Protein AF-L2GR68-F1 (afdb_monomer)

Sequence (209 aa):
NIMVNLILKAVLSEKVMNTVSKLEFTSVAIDADNCKSLGKLSNLKILRICPKTITNEFLHNLPMNLKLLNITDLNIMNRNLMIKHEINPSTLARSNISLKVLVIDAQFLYDFNSILLSIPSPEVLKIRYSQPININLQAQRDKIRLQELFIECSDDQINEYKARSHAFDLVDFIQDLAVYIDFTSLERLALVSISQSVIIDAATLTVIK

Radius of gyration: 17.79 Å; Cα contacts (8 Å, |Δi|>4): 368; chains: 1; bounding box: 44×33×48 Å

pLDDT: mean 77.99, std 14.07, range [40.5, 97.06]

Structure (mmCIF, N/CA/C/O backbone):
data_AF-L2GR68-F1
#
_entry.id   AF-L2GR68-F1
#
loop_
_atom_site.group_PDB
_atom_site.id
_atom_site.type_symbol
_atom_site.label_atom_id
_atom_site.label_alt_id
_atom_site.label_comp_id
_atom_site.label_asym_id
_atom_site.label_entity_id
_atom_site.label_seq_id
_atom_site.pdbx_PDB_ins_code
_atom_site.Cartn_x
_atom_site.Cartn_y
_atom_site.Cartn_z
_atom_site.occupancy
_atom_site.B_iso_or_equiv
_atom_site.auth_seq_id
_atom_site.auth_comp_id
_atom_site.auth_asym_id
_atom_site.auth_atom_id
_atom_site.pdbx_PDB_model_num
ATOM 1 N N . ASN A 1 1 ? -20.461 15.417 7.332 1.00 58.94 1 ASN A N 1
ATOM 2 C CA . ASN A 1 1 ? -19.603 14.932 8.439 1.00 58.94 1 ASN A CA 1
ATOM 3 C C . ASN A 1 1 ? -20.352 14.703 9.740 1.00 58.94 1 ASN A C 1
ATOM 5 O O . ASN A 1 1 ? -20.368 13.558 10.150 1.00 58.94 1 ASN A O 1
ATOM 9 N N . ILE A 1 2 ? -21.031 15.691 10.347 1.00 64.50 2 ILE A N 1
ATOM 10 C CA . ILE A 1 2 ? -21.708 15.509 11.657 1.00 64.50 2 ILE A CA 1
ATOM 11 C C . ILE A 1 2 ? -22.659 14.296 11.671 1.00 64.50 2 ILE A C 1
ATOM 13 O O . ILE A 1 2 ? -22.536 13.428 12.526 1.00 64.50 2 ILE A O 1
ATOM 17 N N . MET A 1 3 ? -23.543 14.183 10.674 1.00 63.47 3 MET A N 1
ATOM 18 C CA . MET A 1 3 ? -24.478 13.053 10.564 1.00 63.47 3 MET A CA 1
ATOM 19 C C . MET A 1 3 ? -23.769 11.700 10.406 1.00 63.47 3 MET A C 1
ATOM 21 O O . MET A 1 3 ? -24.190 10.703 10.978 1.00 63.47 3 MET A O 1
ATOM 25 N N . VAL A 1 4 ? -22.655 11.669 9.670 1.00 64.06 4 VAL A N 1
ATOM 26 C CA . VAL A 1 4 ? -21.878 10.441 9.462 1.00 64.06 4 VAL A C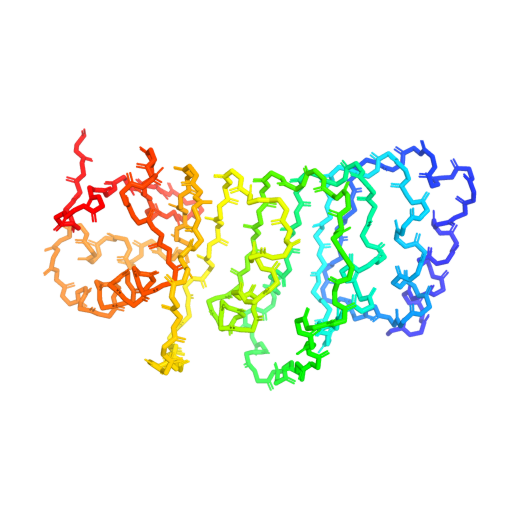A 1
ATOM 27 C C . VAL A 1 4 ? -21.171 10.021 10.746 1.00 64.06 4 VAL A C 1
ATOM 29 O O . VAL A 1 4 ? -21.183 8.844 11.075 1.00 64.06 4 VAL A O 1
ATOM 32 N N . ASN A 1 5 ? -20.638 10.976 11.507 1.00 65.75 5 ASN A N 1
ATOM 33 C CA . ASN A 1 5 ? -20.015 10.735 12.807 1.00 65.75 5 ASN A CA 1
ATOM 34 C C . ASN A 1 5 ? -21.033 10.255 13.858 1.00 65.75 5 ASN A C 1
ATOM 36 O O . ASN A 1 5 ? -20.709 9.410 14.687 1.00 65.75 5 ASN A O 1
ATOM 40 N N . LEU A 1 6 ? -22.290 10.711 13.790 1.00 67.56 6 LEU A N 1
ATOM 41 C CA . LEU A 1 6 ? -23.377 10.187 14.628 1.00 67.56 6 LEU A CA 1
ATOM 42 C C . LEU A 1 6 ? -23.762 8.748 14.256 1.00 67.56 6 LEU A C 1
ATOM 44 O O . LEU A 1 6 ? -23.927 7.913 15.145 1.00 67.56 6 LEU A O 1
ATOM 48 N N . ILE A 1 7 ? -23.853 8.440 12.957 1.00 68.19 7 ILE A N 1
ATOM 49 C CA . ILE A 1 7 ? -24.093 7.072 12.468 1.00 68.19 7 ILE A CA 1
ATOM 50 C C . ILE A 1 7 ? -22.936 6.161 12.882 1.00 68.19 7 ILE A C 1
ATOM 52 O O . ILE A 1 7 ? -23.169 5.083 13.416 1.00 68.19 7 ILE A O 1
ATOM 56 N N . LEU A 1 8 ? -21.697 6.620 12.715 1.00 69.31 8 LEU A N 1
ATOM 57 C CA . LEU A 1 8 ? -20.490 5.952 13.193 1.00 69.31 8 LEU A CA 1
ATOM 5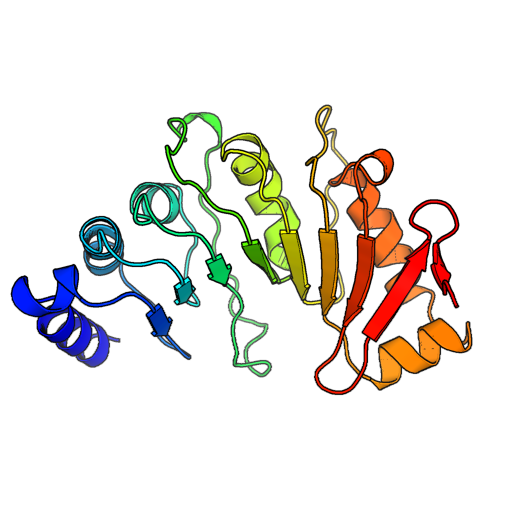8 C C . LEU A 1 8 ? -20.574 5.646 14.681 1.00 69.31 8 LEU A C 1
ATOM 60 O O . LEU A 1 8 ? -20.389 4.504 15.068 1.00 69.31 8 LEU A O 1
ATOM 64 N N . LYS A 1 9 ? -20.932 6.624 15.511 1.00 69.81 9 LYS A N 1
ATOM 65 C CA . LYS A 1 9 ? -21.067 6.430 16.957 1.00 69.81 9 LYS A CA 1
ATOM 66 C C . LYS A 1 9 ? -22.129 5.384 17.320 1.00 69.81 9 LYS A C 1
ATOM 68 O O . LYS A 1 9 ? -21.936 4.631 18.269 1.00 69.81 9 LYS A O 1
ATOM 73 N N . ALA A 1 10 ? -23.225 5.312 16.563 1.00 69.06 10 ALA A N 1
ATOM 74 C CA . ALA A 1 10 ? -24.272 4.306 16.756 1.00 69.06 10 ALA A CA 1
ATOM 75 C C . ALA A 1 10 ? -23.846 2.902 16.276 1.00 69.06 10 ALA A C 1
ATOM 77 O O . ALA A 1 10 ? -24.103 1.903 16.953 1.00 69.06 10 ALA A O 1
ATOM 78 N N . VAL A 1 11 ? -23.163 2.824 15.130 1.00 64.88 11 VAL A N 1
ATOM 79 C CA . VAL A 1 11 ? -22.622 1.578 14.559 1.00 64.88 11 VAL A CA 1
ATOM 80 C C . VAL A 1 11 ? -21.459 1.051 15.398 1.00 64.88 11 VAL A C 1
ATOM 82 O O . VAL A 1 11 ? -21.331 -0.150 15.575 1.00 64.88 11 VAL A O 1
ATOM 85 N N . LEU A 1 12 ? -20.656 1.929 15.993 1.00 67.00 12 LEU A N 1
ATOM 86 C CA . LEU A 1 12 ? -19.595 1.606 16.945 1.00 67.00 12 LEU A CA 1
ATOM 87 C C . LEU A 1 12 ? -20.143 1.440 18.375 1.00 67.00 12 LEU A C 1
ATOM 89 O O . LEU A 1 12 ? -19.452 1.742 19.342 1.00 67.00 12 LEU A O 1
ATOM 93 N N . SER A 1 13 ? -21.382 0.970 18.542 1.00 69.94 13 SER A N 1
ATOM 94 C CA . SER A 1 13 ? -21.887 0.547 19.853 1.00 69.94 13 SER A CA 1
ATOM 95 C C . SER A 1 13 ? -21.226 -0.765 20.296 1.00 69.94 13 SER A C 1
ATOM 97 O O . SER A 1 13 ? -20.785 -1.573 19.478 1.00 69.94 13 SER A O 1
ATOM 99 N N . GLU A 1 14 ? -21.151 -0.992 21.609 1.00 66.06 14 GLU A N 1
ATOM 100 C CA . GLU A 1 14 ? -20.354 -2.063 22.237 1.00 66.06 14 GLU A CA 1
ATOM 101 C C . GLU A 1 14 ? -20.628 -3.465 21.665 1.00 66.06 14 GLU A C 1
ATOM 103 O O . GLU A 1 14 ? -19.710 -4.258 21.459 1.00 66.06 14 GLU A O 1
ATOM 108 N N . LYS A 1 15 ? -21.887 -3.745 21.312 1.00 68.50 15 LYS A N 1
ATOM 109 C CA . LYS A 1 15 ? -22.305 -5.037 20.755 1.00 68.50 15 LYS A CA 1
ATOM 110 C C . LYS A 1 15 ? -21.793 -5.267 19.328 1.00 68.50 15 LYS A C 1
ATOM 112 O O . LYS A 1 15 ? -21.471 -6.395 18.968 1.00 68.50 15 LYS A O 1
ATOM 117 N N . VAL A 1 16 ? -21.710 -4.209 18.523 1.00 69.00 16 VAL A N 1
ATOM 118 C CA . VAL A 1 16 ? -21.257 -4.274 17.126 1.00 69.00 16 VAL A CA 1
ATOM 119 C C . VAL A 1 16 ? -19.729 -4.228 17.053 1.00 69.00 16 VAL A C 1
ATOM 121 O O . VAL A 1 16 ? -19.143 -4.965 16.257 1.00 69.00 16 VAL A O 1
ATOM 124 N N . MET A 1 17 ? -19.069 -3.470 17.939 1.00 71.25 17 MET A N 1
ATOM 125 C CA . MET A 1 17 ? -17.604 -3.320 17.970 1.00 71.25 17 MET A CA 1
ATOM 126 C C . MET A 1 17 ? -16.846 -4.653 18.052 1.00 71.25 17 MET A C 1
ATOM 128 O O . MET A 1 17 ? -15.799 -4.808 17.427 1.00 71.25 17 MET A O 1
ATOM 132 N N . ASN A 1 18 ? -17.412 -5.643 18.747 1.00 74.44 18 ASN A N 1
ATOM 133 C CA . ASN A 1 18 ? -16.814 -6.970 18.892 1.00 74.44 18 ASN A CA 1
ATOM 134 C C . ASN A 1 18 ? -17.071 -7.908 17.700 1.00 74.44 18 ASN A C 1
ATOM 136 O O . ASN A 1 18 ? -16.610 -9.042 17.715 1.00 74.44 18 ASN A O 1
ATOM 140 N N . THR A 1 19 ? -17.801 -7.490 16.666 1.00 80.88 19 THR A N 1
ATOM 141 C CA . THR A 1 19 ? -18.136 -8.353 15.511 1.00 80.88 19 THR A CA 1
ATOM 142 C C . THR A 1 19 ? -17.593 -7.828 14.187 1.00 80.88 19 THR A C 1
ATOM 144 O O . THR A 1 19 ? -17.377 -8.602 13.253 1.00 80.88 19 THR A O 1
ATOM 147 N N . VAL A 1 20 ? -17.330 -6.523 14.099 1.00 84.56 20 VAL A N 1
ATOM 148 C CA . VAL A 1 20 ? -16.861 -5.885 12.869 1.00 84.56 20 VAL A CA 1
ATOM 149 C C . VAL A 1 20 ? -15.422 -6.304 12.577 1.00 84.56 20 VAL A C 1
ATOM 151 O O . VAL A 1 20 ? -14.494 -5.957 13.301 1.00 84.56 20 VAL A O 1
ATOM 154 N N . SER A 1 21 ? -15.238 -7.033 11.475 1.00 89.12 21 SER A N 1
ATOM 155 C CA . SER A 1 21 ? -13.921 -7.453 10.977 1.00 89.12 21 SER A CA 1
ATOM 156 C C . SER A 1 21 ? -13.416 -6.619 9.800 1.00 89.12 21 SER A C 1
ATOM 158 O O . SER A 1 21 ? -12.212 -6.598 9.524 1.00 89.12 21 SER A O 1
ATOM 160 N N . LYS A 1 22 ? -14.320 -5.897 9.132 1.00 89.81 22 LYS A N 1
ATOM 161 C CA . LYS A 1 22 ? -14.042 -5.050 7.975 1.00 89.81 22 LYS A CA 1
ATOM 162 C C . LYS A 1 22 ? -14.843 -3.757 8.067 1.00 89.81 22 LYS A C 1
ATOM 164 O O . LYS A 1 22 ? -16.051 -3.802 8.290 1.00 89.81 22 LYS A O 1
ATOM 169 N N . LEU A 1 23 ? -14.173 -2.631 7.852 1.00 88.12 23 LEU A N 1
ATOM 170 C CA . LEU A 1 23 ? -14.778 -1.307 7.876 1.00 88.12 23 LEU A CA 1
ATOM 171 C C . LEU A 1 23 ? -14.229 -0.473 6.721 1.00 88.12 23 LEU A C 1
ATOM 173 O O . LEU A 1 23 ? -13.014 -0.364 6.551 1.00 88.12 23 LEU A O 1
ATOM 177 N N . GLU A 1 24 ? -15.125 0.097 5.920 1.00 85.06 24 GLU A N 1
ATOM 178 C CA . GLU A 1 24 ? -14.760 0.945 4.789 1.00 85.06 24 GLU A CA 1
ATOM 179 C C . GLU A 1 24 ? -15.514 2.272 4.845 1.00 85.06 24 GLU A C 1
ATOM 181 O O . GLU A 1 24 ? -16.744 2.307 4.866 1.00 85.06 24 GLU A O 1
ATOM 186 N N . PHE A 1 25 ? -14.763 3.367 4.830 1.00 78.75 25 PHE A N 1
ATOM 187 C CA . PHE A 1 25 ? -15.278 4.723 4.747 1.00 78.75 25 PHE A CA 1
ATOM 188 C C . PHE A 1 25 ? -14.953 5.302 3.381 1.00 78.75 25 PHE A C 1
ATOM 190 O O . PHE A 1 25 ? -13.789 5.510 3.044 1.00 78.75 25 PHE A O 1
ATOM 197 N N . THR A 1 26 ? -15.995 5.595 2.609 1.00 69.31 26 THR A N 1
ATOM 198 C CA . THR A 1 26 ? -15.862 6.230 1.296 1.00 69.31 26 THR A CA 1
ATOM 199 C C . THR A 1 26 ? -16.308 7.679 1.399 1.00 69.31 26 THR A C 1
ATOM 201 O O . THR A 1 26 ? -17.449 7.939 1.767 1.00 69.31 26 THR A O 1
ATOM 204 N N . SER A 1 27 ? -15.411 8.620 1.090 1.00 65.00 27 SER A N 1
ATOM 205 C CA . SER A 1 27 ? -15.708 10.063 1.073 1.00 65.00 27 SER A CA 1
ATOM 206 C C . SER A 1 27 ? -16.203 10.633 2.415 1.00 65.00 27 SER A C 1
ATOM 208 O O . SER A 1 27 ? -16.986 11.584 2.454 1.00 65.00 27 SER A O 1
ATOM 210 N N . VAL A 1 28 ? -15.731 10.068 3.530 1.00 64.88 28 VAL A N 1
ATOM 211 C CA . VAL A 1 28 ? -16.039 10.530 4.890 1.00 64.88 28 VAL A CA 1
ATOM 212 C C . VAL A 1 28 ? -14.758 10.975 5.571 1.00 64.88 28 VAL A C 1
ATOM 214 O O . VAL A 1 28 ? -13.812 10.202 5.681 1.00 64.88 28 VAL A O 1
ATOM 217 N N . ALA A 1 29 ? -14.763 12.199 6.097 1.00 63.12 29 ALA A N 1
ATOM 218 C CA . ALA A 1 29 ? -13.704 12.649 6.983 1.00 63.12 29 ALA A CA 1
ATOM 219 C C . ALA A 1 29 ? -14.057 12.320 8.432 1.00 63.12 29 ALA A C 1
ATOM 221 O O . ALA A 1 29 ? -15.069 12.803 8.946 1.00 63.12 29 ALA A O 1
ATOM 222 N N . ILE A 1 30 ? -13.206 11.522 9.068 1.00 67.06 30 ILE A N 1
ATOM 223 C CA . ILE A 1 30 ? -13.338 11.139 10.473 1.00 67.06 30 ILE A CA 1
ATOM 224 C C . ILE A 1 30 ? -12.684 12.217 11.348 1.00 67.06 30 ILE A C 1
ATOM 226 O O . ILE A 1 30 ? -11.617 12.728 11.008 1.00 67.06 30 ILE A O 1
ATOM 230 N N . ASP A 1 31 ? -13.355 12.608 12.432 1.00 66.50 31 ASP A N 1
ATOM 231 C CA . ASP A 1 31 ? -12.804 13.522 13.440 1.00 66.50 31 ASP A CA 1
ATOM 232 C C . ASP A 1 31 ? -11.984 12.766 14.505 1.00 66.50 31 ASP A C 1
ATOM 234 O O . ASP A 1 31 ? -11.995 11.536 14.571 1.00 66.50 31 ASP A O 1
ATOM 238 N N . ALA A 1 32 ? -11.257 13.499 15.351 1.00 68.12 32 ALA A N 1
ATOM 239 C CA . ALA A 1 32 ? -10.375 12.904 16.357 1.00 68.12 32 ALA A CA 1
ATOM 240 C C . ALA A 1 32 ? -11.113 11.964 17.336 1.00 68.12 32 ALA A C 1
ATOM 242 O O . ALA A 1 32 ? -10.583 10.919 17.718 1.00 68.12 32 ALA A O 1
ATOM 243 N N . ASP A 1 33 ? -12.356 12.283 17.706 1.00 68.62 33 ASP A N 1
ATOM 244 C CA . ASP A 1 33 ? -13.144 11.467 18.639 1.00 68.62 33 ASP A CA 1
ATOM 245 C C . ASP A 1 33 ? -13.543 10.114 18.035 1.00 68.62 33 ASP A C 1
ATOM 247 O O . ASP A 1 33 ? -13.498 9.076 18.707 1.00 68.62 33 ASP A O 1
ATOM 251 N N . ASN A 1 34 ? -13.889 10.092 16.748 1.00 72.88 34 ASN A N 1
ATOM 252 C CA . ASN A 1 34 ? -14.162 8.843 16.047 1.00 72.88 34 ASN A CA 1
ATOM 253 C C . ASN A 1 34 ? -12.877 8.054 15.758 1.00 72.88 34 ASN A C 1
ATOM 255 O O . ASN A 1 34 ? -12.915 6.824 15.826 1.00 72.88 34 ASN A O 1
ATOM 259 N N . CYS A 1 35 ? -11.734 8.721 15.547 1.00 74.81 35 CYS A N 1
ATOM 260 C CA . CYS A 1 35 ? -10.432 8.048 15.468 1.00 74.81 35 CYS A CA 1
ATOM 261 C C . CYS A 1 35 ? -10.140 7.250 16.745 1.00 74.81 35 CYS A C 1
ATOM 263 O O . CYS A 1 35 ? -9.828 6.068 16.647 1.00 74.81 35 CYS A O 1
ATOM 265 N N . LYS A 1 36 ? -10.353 7.825 17.938 1.00 78.62 36 LYS A N 1
ATOM 266 C CA . LYS A 1 36 ? -10.187 7.113 19.226 1.00 78.62 36 LYS A CA 1
ATOM 267 C C . LYS A 1 36 ? -11.059 5.867 19.358 1.00 78.62 36 LYS A C 1
ATOM 269 O O . LYS A 1 36 ? -10.717 4.927 20.072 1.00 78.62 36 LYS A O 1
ATOM 274 N N . SER A 1 37 ? -12.203 5.847 18.680 1.00 79.19 37 SER A N 1
ATOM 275 C CA . SER A 1 37 ? -13.121 4.710 18.723 1.00 79.19 37 SER A CA 1
ATOM 276 C C . SER A 1 37 ? -12.657 3.540 17.847 1.00 79.19 37 SER A C 1
ATOM 278 O O . SER A 1 37 ? -13.066 2.409 18.105 1.00 79.19 37 SER A O 1
ATOM 280 N N . LEU A 1 38 ? -11.755 3.764 16.881 1.00 82.50 38 LEU A N 1
ATOM 281 C CA . LEU A 1 38 ? -11.182 2.698 16.050 1.00 82.50 38 LEU A CA 1
ATOM 282 C C . LEU A 1 38 ? -10.387 1.687 16.883 1.00 82.50 38 LEU A C 1
ATOM 284 O O . LEU A 1 38 ? -10.495 0.486 16.646 1.00 82.50 38 LEU A O 1
ATOM 288 N N . GLY A 1 39 ? -9.667 2.149 17.910 1.00 82.19 39 GLY A N 1
ATOM 289 C CA . GLY A 1 39 ? -8.851 1.286 18.768 1.00 82.19 39 GLY A CA 1
ATOM 290 C C . GLY A 1 39 ? -9.670 0.271 19.571 1.00 82.19 39 GLY A C 1
ATOM 291 O O . GLY A 1 39 ? -9.147 -0.757 19.992 1.00 82.19 39 GLY A O 1
ATOM 292 N N . LYS A 1 40 ? -10.976 0.521 19.739 1.00 83.75 40 LYS A N 1
ATOM 293 C CA . LYS A 1 40 ? -11.911 -0.382 20.430 1.00 83.75 40 LYS A CA 1
ATOM 294 C C . LYS A 1 40 ? -12.386 -1.541 19.551 1.00 83.75 40 LYS A C 1
ATOM 296 O O . LYS A 1 40 ? -12.959 -2.497 20.067 1.00 83.75 40 LYS A O 1
ATOM 301 N N . LEU A 1 41 ? -12.152 -1.482 18.238 1.00 86.12 41 LEU A N 1
ATOM 302 C CA . LEU A 1 41 ? -12.561 -2.511 17.283 1.00 86.12 41 LEU A CA 1
ATOM 303 C C . LEU A 1 41 ? -11.580 -3.687 17.291 1.00 86.12 41 LEU A C 1
ATOM 305 O O . LEU A 1 41 ? -10.825 -3.910 16.346 1.00 86.12 41 LEU A O 1
ATOM 309 N N . SER A 1 42 ? -11.603 -4.452 18.379 1.00 85.31 42 SER A N 1
ATOM 310 C CA . SER A 1 42 ? -10.665 -5.547 18.646 1.00 85.31 42 SER A CA 1
ATOM 311 C C . SER A 1 42 ? -10.635 -6.616 17.550 1.00 85.31 42 SER A C 1
ATOM 313 O O . SER A 1 42 ? -9.595 -7.227 17.337 1.00 85.31 42 SER A O 1
ATOM 315 N N . ASN A 1 43 ? -11.727 -6.821 16.810 1.00 88.19 43 ASN A N 1
ATOM 316 C CA . ASN A 1 43 ? -11.799 -7.812 15.732 1.00 88.19 43 ASN A CA 1
ATOM 317 C C . ASN A 1 43 ? -11.558 -7.245 14.327 1.00 88.19 43 ASN A C 1
ATOM 319 O O . ASN A 1 43 ? -11.580 -8.012 13.357 1.00 88.19 43 ASN A O 1
ATOM 323 N N . LEU A 1 44 ? -11.291 -5.939 14.199 1.00 90.06 44 LEU A N 1
ATOM 324 C CA . LEU A 1 44 ? -11.080 -5.299 12.906 1.00 90.06 44 LEU A CA 1
ATOM 325 C C . LEU A 1 44 ? -9.758 -5.748 12.285 1.00 90.06 44 LEU A C 1
ATOM 327 O O . LEU A 1 44 ? -8.687 -5.553 12.851 1.00 90.06 44 LEU A O 1
ATOM 331 N N . LYS A 1 45 ? -9.850 -6.317 11.083 1.00 92.31 45 LYS A N 1
ATOM 332 C CA . LYS A 1 45 ? -8.709 -6.788 10.289 1.00 92.31 45 LYS A CA 1
ATOM 333 C C . LYS A 1 45 ? -8.457 -5.915 9.068 1.00 92.31 45 LYS A C 1
ATOM 335 O O . LYS A 1 45 ? -7.319 -5.842 8.615 1.00 92.31 45 LYS A O 1
ATOM 340 N N . ILE A 1 46 ? -9.501 -5.284 8.532 1.00 92.44 46 ILE A N 1
ATOM 341 C CA . ILE A 1 46 ? -9.444 -4.478 7.311 1.00 92.44 46 ILE A CA 1
ATOM 342 C C . ILE A 1 46 ? -10.074 -3.119 7.596 1.00 92.44 46 ILE A C 1
ATOM 344 O O . ILE A 1 46 ? -11.266 -3.046 7.900 1.00 92.44 46 ILE A O 1
ATOM 348 N N . LEU A 1 47 ? -9.286 -2.059 7.451 1.00 90.38 47 LEU A N 1
ATOM 349 C CA . LEU A 1 47 ? -9.741 -0.680 7.547 1.00 90.38 47 LEU A CA 1
ATOM 350 C C . LEU A 1 47 ? -9.419 0.045 6.246 1.00 90.38 47 LEU A C 1
ATOM 352 O O . LEU A 1 47 ? -8.256 0.177 5.868 1.00 90.38 47 LEU A O 1
ATOM 356 N N . ARG A 1 48 ? -10.456 0.554 5.588 1.00 88.94 48 ARG A N 1
ATOM 357 C CA . ARG A 1 48 ? -10.328 1.522 4.502 1.00 88.94 48 ARG A CA 1
ATOM 358 C C . ARG A 1 48 ? -10.897 2.853 4.959 1.00 88.94 48 ARG A C 1
ATOM 360 O O . ARG A 1 48 ? -12.053 2.909 5.368 1.00 88.94 48 ARG A O 1
ATOM 367 N N . ILE A 1 49 ? -10.107 3.911 4.900 1.00 82.88 49 ILE A N 1
ATOM 368 C CA . ILE A 1 49 ? -10.491 5.224 5.413 1.00 82.88 49 ILE A CA 1
ATOM 369 C C . ILE A 1 49 ? -9.720 6.317 4.687 1.00 82.88 49 ILE A C 1
ATOM 371 O O . ILE A 1 49 ? -8.518 6.213 4.576 1.00 82.88 49 ILE A O 1
ATOM 375 N N . CYS A 1 50 ? -10.366 7.400 4.265 1.00 75.81 50 CYS A N 1
ATOM 376 C CA . CYS A 1 50 ? -9.663 8.571 3.736 1.00 75.81 50 CYS A CA 1
ATOM 377 C C . CYS A 1 50 ? -9.697 9.719 4.763 1.00 75.81 50 CYS A C 1
ATOM 379 O O . CYS A 1 50 ? -10.605 10.557 4.720 1.00 75.81 50 CYS A O 1
ATOM 381 N N . PRO A 1 51 ? -8.775 9.759 5.743 1.00 66.94 51 PRO A N 1
ATOM 382 C CA . PRO A 1 51 ? -8.755 10.831 6.729 1.00 66.94 51 PRO A CA 1
ATOM 383 C C . PRO A 1 51 ? -8.365 12.164 6.070 1.00 66.94 51 PRO A C 1
ATOM 385 O O . PRO A 1 51 ? -7.472 12.224 5.232 1.00 66.94 51 PRO A O 1
ATOM 388 N N . LYS A 1 52 ? -9.007 13.264 6.490 1.00 66.38 52 LYS A N 1
ATOM 389 C CA . LYS A 1 52 ? -8.650 14.627 6.038 1.00 66.38 52 LYS A CA 1
ATOM 390 C C . LYS A 1 52 ? -7.254 15.068 6.475 1.00 66.38 52 LYS A C 1
ATOM 392 O O . LYS A 1 52 ? -6.678 15.964 5.869 1.00 66.38 52 LYS A O 1
ATOM 397 N N . THR A 1 53 ? -6.766 14.492 7.566 1.00 66.00 53 THR A N 1
ATOM 398 C CA . THR A 1 53 ? -5.488 14.800 8.204 1.00 66.00 53 THR A CA 1
ATOM 399 C C . THR A 1 53 ? -4.979 13.490 8.778 1.00 66.00 53 THR A C 1
ATOM 401 O O . THR A 1 53 ? -5.707 12.827 9.518 1.00 66.00 53 THR A O 1
ATOM 404 N N . ILE A 1 54 ? -3.752 13.108 8.433 1.00 73.12 54 ILE A N 1
ATOM 405 C CA . ILE A 1 54 ? -3.087 11.960 9.051 1.00 73.12 54 ILE A CA 1
ATOM 406 C C . ILE A 1 54 ? -2.152 12.501 10.121 1.00 73.12 54 ILE A C 1
ATOM 408 O O . ILE A 1 54 ? -1.244 13.278 9.829 1.00 73.12 54 ILE A O 1
ATOM 412 N N . THR A 1 55 ? -2.408 12.102 11.360 1.00 73.19 55 THR A N 1
ATOM 413 C CA . THR A 1 55 ? -1.651 12.514 12.543 1.00 73.19 55 THR A CA 1
ATOM 414 C C . THR A 1 55 ? -1.111 11.286 13.264 1.00 73.19 55 THR A C 1
ATOM 416 O O . THR A 1 55 ? -1.591 10.166 13.065 1.00 73.19 55 THR A O 1
ATOM 419 N N . ASN A 1 56 ? -0.159 11.492 14.173 1.00 73.56 56 ASN A N 1
ATOM 420 C CA . ASN A 1 56 ? 0.292 10.426 15.070 1.00 73.56 56 ASN A CA 1
ATOM 421 C C . ASN A 1 56 ? -0.872 9.826 15.874 1.00 73.56 56 ASN A C 1
ATOM 423 O O . ASN A 1 56 ? -0.923 8.618 16.087 1.00 73.56 56 ASN A O 1
ATOM 427 N N . GLU A 1 57 ? -1.843 10.653 16.276 1.00 76.50 57 GLU A N 1
ATOM 428 C CA . GLU A 1 57 ? -3.035 10.202 16.999 1.00 76.50 57 GLU A CA 1
ATOM 429 C C . GLU A 1 57 ? -3.860 9.198 16.182 1.00 76.50 57 GLU A C 1
ATOM 431 O O . GLU A 1 57 ? -4.343 8.214 16.740 1.00 76.50 57 GLU A O 1
ATOM 436 N N . PHE A 1 58 ? -3.997 9.389 14.866 1.00 80.25 58 PHE A N 1
ATOM 437 C CA . PHE A 1 58 ? -4.691 8.419 14.014 1.00 80.25 58 PHE A CA 1
ATOM 438 C C . PHE A 1 58 ? -4.018 7.042 14.072 1.00 80.25 58 PHE A C 1
ATOM 440 O O . PHE A 1 58 ? -4.689 6.038 14.299 1.00 80.25 58 PHE A O 1
ATOM 447 N N . LEU A 1 59 ? -2.691 7.008 13.934 1.00 79.12 59 LEU A N 1
ATOM 448 C CA . LEU A 1 59 ? -1.910 5.769 13.946 1.00 79.12 59 LEU A CA 1
ATOM 449 C C . LEU A 1 59 ? -1.945 5.079 15.312 1.00 79.12 59 LEU A C 1
ATOM 451 O O . LEU A 1 59 ? -2.083 3.860 15.380 1.00 79.12 59 LEU A O 1
ATOM 455 N N . HIS A 1 60 ? -1.890 5.852 16.399 1.00 78.62 60 HIS A N 1
ATOM 456 C CA . HIS A 1 60 ? -2.003 5.327 17.762 1.00 78.62 60 HIS A CA 1
ATOM 457 C C . HIS A 1 60 ? -3.355 4.683 18.058 1.00 78.62 60 HIS A C 1
ATOM 459 O O . HIS A 1 60 ? -3.429 3.780 18.888 1.00 78.62 60 HIS A O 1
ATOM 465 N N . ASN A 1 61 ? -4.414 5.135 17.392 1.00 82.62 61 ASN A N 1
ATOM 466 C CA . ASN A 1 61 ? -5.758 4.615 17.597 1.00 82.62 61 ASN A CA 1
ATOM 467 C C . ASN A 1 61 ? -6.141 3.509 16.602 1.00 82.62 61 ASN A C 1
ATOM 469 O O . ASN A 1 61 ? -7.295 3.082 16.585 1.00 82.62 61 ASN A O 1
ATOM 473 N N . LEU A 1 62 ? -5.213 3.020 15.777 1.00 86.44 62 LEU A N 1
ATOM 474 C CA . LEU A 1 62 ? -5.487 1.861 14.934 1.00 86.44 62 LEU A CA 1
ATOM 475 C C . LEU A 1 62 ? -5.673 0.598 15.802 1.00 86.44 62 LEU A C 1
ATOM 477 O O . LEU A 1 62 ? -4.922 0.380 16.756 1.00 86.44 62 LEU A O 1
ATOM 481 N N . PRO A 1 63 ? -6.655 -0.263 15.485 1.00 87.25 63 PRO A N 1
ATOM 482 C CA . PRO A 1 63 ? -6.880 -1.485 16.248 1.00 87.25 63 PRO A CA 1
ATOM 483 C C . PRO A 1 63 ? -5.711 -2.475 16.124 1.00 87.25 63 PRO A C 1
ATOM 485 O O . PRO A 1 63 ? -5.140 -2.662 15.053 1.00 87.25 63 PRO A O 1
ATOM 488 N N . MET A 1 64 ? -5.380 -3.163 17.223 1.00 85.44 64 MET A N 1
ATOM 489 C CA . MET A 1 64 ? -4.189 -4.032 17.319 1.00 85.44 64 MET A CA 1
ATOM 490 C 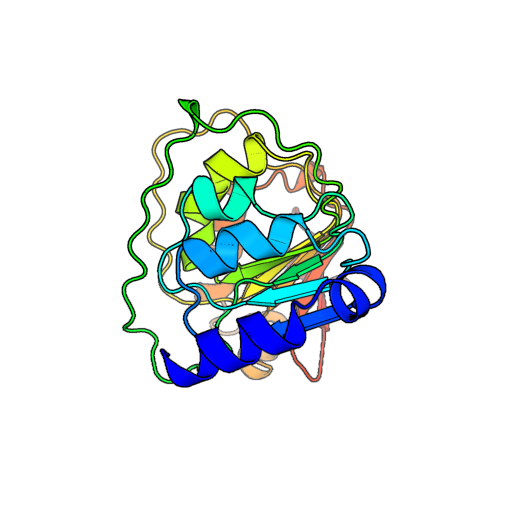C . MET A 1 64 ? -4.176 -5.199 16.313 1.00 85.44 64 MET A C 1
ATOM 492 O O . MET A 1 64 ? -3.116 -5.600 15.829 1.00 85.44 64 MET A O 1
ATOM 496 N N . ASN A 1 65 ? -5.355 -5.731 15.978 1.00 88.25 65 ASN A N 1
ATOM 497 C CA . ASN A 1 65 ? -5.520 -6.861 15.058 1.00 88.25 65 ASN A CA 1
ATOM 498 C C . ASN A 1 65 ? -5.653 -6.438 13.584 1.00 88.25 65 ASN A C 1
ATOM 500 O O . ASN A 1 65 ? -5.962 -7.275 12.726 1.00 88.25 65 ASN A O 1
ATOM 504 N N . LEU A 1 66 ? -5.430 -5.153 13.288 1.00 90.62 66 LEU A N 1
ATOM 505 C CA . LEU A 1 66 ? -5.513 -4.622 11.939 1.00 90.62 66 LEU A CA 1
ATOM 506 C C . LEU A 1 66 ? -4.406 -5.214 11.065 1.00 90.62 66 LEU A C 1
ATOM 508 O O . LEU A 1 66 ? -3.222 -5.049 11.341 1.00 90.62 66 LEU A O 1
ATOM 512 N N . LYS A 1 67 ? -4.810 -5.873 9.977 1.00 92.12 67 LYS A N 1
ATOM 513 C CA . LYS A 1 67 ? -3.904 -6.491 9.001 1.00 92.12 67 LYS A CA 1
ATOM 514 C C . LYS A 1 67 ? -3.766 -5.661 7.736 1.00 92.12 67 LYS A C 1
ATOM 516 O O . LYS A 1 67 ? -2.693 -5.661 7.144 1.00 92.12 67 LYS A O 1
ATOM 521 N N . LEU A 1 68 ? -4.837 -4.988 7.316 1.00 93.50 68 LEU A N 1
ATOM 522 C CA . LEU A 1 68 ? -4.861 -4.150 6.123 1.00 93.50 68 LEU A CA 1
ATOM 523 C C . LEU A 1 68 ? -5.348 -2.751 6.472 1.00 93.50 68 LEU A C 1
ATOM 525 O O . LEU A 1 68 ? -6.466 -2.591 6.965 1.00 93.50 68 LEU A O 1
ATOM 529 N N . LEU A 1 69 ? -4.532 -1.758 6.135 1.00 91.00 69 LEU A N 1
ATOM 530 C CA . LEU A 1 69 ? -4.892 -0.349 6.174 1.00 91.00 69 LEU A CA 1
ATOM 531 C C . LEU A 1 69 ? -4.849 0.216 4.755 1.00 91.00 69 LEU A C 1
ATOM 533 O O . LEU A 1 69 ? -3.824 0.150 4.085 1.00 91.00 69 LEU A O 1
ATOM 537 N N . ASN A 1 70 ? -5.959 0.782 4.299 1.00 89.94 70 ASN A N 1
ATOM 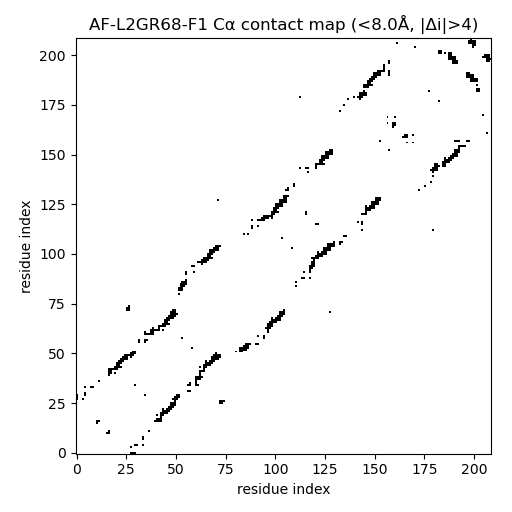538 C CA . ASN A 1 70 ? -6.034 1.501 3.036 1.00 89.94 70 ASN A CA 1
ATOM 539 C C . ASN A 1 70 ? -6.456 2.941 3.310 1.00 89.94 70 ASN A C 1
ATOM 541 O O . ASN A 1 70 ? -7.601 3.175 3.699 1.00 89.94 70 ASN A O 1
ATOM 545 N N . ILE A 1 71 ? -5.529 3.875 3.101 1.00 85.44 71 ILE A N 1
ATOM 546 C CA . ILE A 1 71 ? -5.751 5.308 3.325 1.00 85.44 71 ILE A CA 1
ATOM 547 C C . ILE A 1 71 ? -5.951 6.126 2.050 1.00 85.44 71 ILE A C 1
ATOM 549 O O . ILE A 1 71 ? -5.895 7.351 2.077 1.00 85.44 71 ILE A O 1
ATOM 553 N N . THR A 1 72 ? -6.191 5.449 0.930 1.00 81.38 72 THR A N 1
ATOM 554 C CA . THR A 1 72 ? -6.389 6.113 -0.359 1.00 81.38 72 THR A CA 1
ATOM 555 C C . THR A 1 72 ? -7.791 6.695 -0.498 1.00 81.38 72 THR A C 1
ATOM 557 O O . THR A 1 72 ? -8.778 6.055 -0.110 1.00 81.38 72 THR A O 1
ATOM 560 N N . ASP A 1 73 ? -7.901 7.872 -1.120 1.00 73.56 73 ASP A N 1
ATOM 561 C CA . ASP A 1 73 ? -9.207 8.405 -1.518 1.00 73.56 73 ASP A CA 1
ATOM 562 C C . ASP A 1 73 ? -9.739 7.627 -2.730 1.00 73.56 73 ASP A C 1
ATOM 564 O O . ASP A 1 73 ? -9.007 7.306 -3.662 1.00 73.56 73 ASP A O 1
ATOM 568 N N . LEU A 1 74 ? -11.029 7.308 -2.739 1.00 60.22 74 LEU A N 1
ATOM 569 C CA . LEU A 1 74 ? -11.707 6.769 -3.921 1.00 60.22 74 LEU A CA 1
ATOM 570 C C . LEU A 1 74 ? -12.058 7.869 -4.927 1.00 60.22 74 LEU A C 1
ATOM 572 O O . LEU A 1 74 ? -12.287 7.580 -6.101 1.00 60.22 74 LEU A O 1
ATOM 576 N N . ASN A 1 75 ? -12.134 9.122 -4.474 1.00 56.12 75 ASN A N 1
ATOM 577 C CA . ASN A 1 75 ? -12.658 10.217 -5.267 1.00 56.12 75 ASN A CA 1
ATOM 578 C C . ASN A 1 75 ? -11.536 10.959 -6.010 1.00 56.12 75 ASN A C 1
ATOM 580 O O . ASN A 1 75 ? -11.027 11.991 -5.579 1.00 56.12 75 ASN A O 1
ATOM 584 N N . ILE A 1 76 ? -11.182 10.424 -7.182 1.00 52.41 76 ILE A N 1
ATOM 585 C CA . ILE A 1 76 ? -10.127 10.925 -8.085 1.00 52.41 76 ILE A CA 1
ATOM 586 C C . ILE A 1 76 ? -10.310 12.415 -8.447 1.00 52.41 76 ILE A C 1
ATOM 588 O O . ILE A 1 76 ? -9.346 13.077 -8.827 1.00 52.41 76 ILE A O 1
ATOM 592 N N . MET A 1 77 ? -11.525 12.961 -8.320 1.00 41.28 77 MET A N 1
ATOM 593 C CA . MET A 1 77 ? -11.856 14.330 -8.726 1.00 41.28 77 MET A CA 1
ATOM 594 C C . MET A 1 77 ? -11.406 15.430 -7.759 1.00 41.28 77 MET A C 1
ATOM 596 O O . MET A 1 77 ? -11.466 16.598 -8.133 1.00 41.28 77 MET A O 1
ATOM 600 N N . ASN A 1 78 ? -10.938 15.106 -6.549 1.00 42.75 78 ASN A N 1
ATOM 601 C CA . ASN A 1 78 ? -10.588 16.125 -5.553 1.00 42.75 78 ASN A CA 1
ATOM 602 C C . ASN A 1 78 ? -9.127 16.037 -5.088 1.00 42.75 78 ASN A C 1
ATOM 604 O O . ASN A 1 78 ? -8.827 16.145 -3.901 1.00 42.75 78 ASN A O 1
ATOM 608 N N . ARG A 1 79 ? -8.203 15.902 -6.052 1.00 47.69 79 ARG A N 1
ATOM 609 C CA . ARG A 1 79 ? -6.737 15.912 -5.837 1.00 47.69 79 ARG A CA 1
ATOM 610 C C . ARG A 1 79 ? -6.195 17.201 -5.191 1.00 47.69 79 ARG A C 1
ATOM 612 O O . ARG A 1 79 ? -5.018 17.261 -4.869 1.00 47.69 79 ARG A O 1
ATOM 619 N N . ASN A 1 80 ? -7.043 18.212 -4.981 1.00 40.50 80 ASN A N 1
ATOM 620 C CA . ASN A 1 80 ? -6.693 19.490 -4.354 1.00 40.50 80 ASN A CA 1
ATOM 621 C C . ASN A 1 80 ? -6.960 19.541 -2.841 1.00 40.50 80 ASN A C 1
ATOM 623 O O . ASN A 1 80 ? -6.753 20.586 -2.221 1.00 40.50 80 ASN A O 1
ATOM 627 N N . LEU A 1 81 ? -7.419 18.451 -2.219 1.00 44.81 81 LEU A N 1
ATOM 628 C CA . LEU A 1 81 ? -7.391 18.350 -0.763 1.00 44.81 81 LEU A CA 1
ATOM 629 C C . LEU A 1 81 ? -5.930 18.211 -0.332 1.00 44.81 81 LEU A C 1
ATOM 631 O O . LEU A 1 81 ? -5.410 17.107 -0.225 1.00 4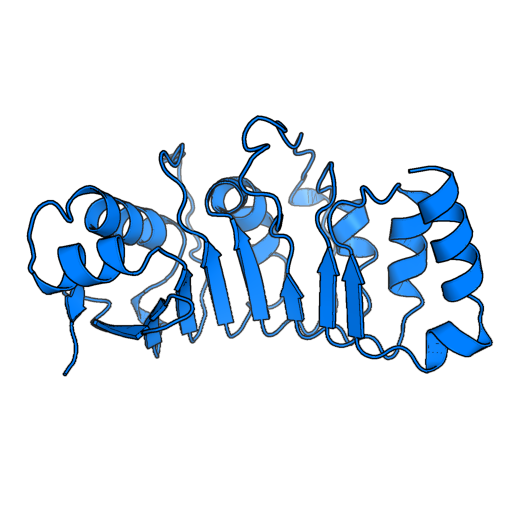4.81 81 LEU A O 1
ATOM 635 N N . MET A 1 82 ? -5.272 19.350 -0.092 1.00 45.66 82 MET A N 1
ATOM 636 C CA . MET A 1 82 ? -4.040 19.406 0.688 1.00 45.66 82 MET A CA 1
ATOM 637 C C . MET A 1 82 ? -4.336 18.788 2.051 1.00 45.66 82 MET A C 1
ATOM 639 O O . MET A 1 82 ? -4.881 19.433 2.951 1.00 45.66 82 MET A O 1
ATOM 643 N N . ILE A 1 83 ? -4.030 17.504 2.181 1.00 53.38 83 ILE A N 1
ATOM 644 C CA . ILE A 1 83 ? -4.038 16.832 3.465 1.00 53.38 83 ILE A CA 1
ATOM 645 C C . ILE A 1 83 ? -2.877 17.448 4.233 1.00 53.38 83 ILE A C 1
ATOM 647 O O . ILE A 1 83 ? -1.727 17.404 3.812 1.00 53.38 83 ILE A O 1
ATOM 651 N N . LYS A 1 84 ? -3.199 18.123 5.333 1.00 54.44 84 LYS A N 1
ATOM 652 C CA . LYS A 1 84 ? -2.180 18.674 6.218 1.00 54.44 84 LYS A CA 1
ATOM 653 C C . LYS A 1 84 ? -1.574 17.512 7.002 1.00 54.44 84 LYS A C 1
ATOM 655 O O . LYS A 1 84 ? -2.316 16.706 7.569 1.00 54.44 84 LYS A O 1
ATOM 660 N N . HIS A 1 85 ? -0.251 17.433 7.032 1.00 59.69 85 HIS A N 1
ATOM 661 C CA . HIS A 1 85 ? 0.483 16.411 7.769 1.00 59.69 85 HIS A CA 1
ATOM 662 C C . HIS A 1 85 ? 1.099 17.028 9.021 1.00 59.69 85 HIS A C 1
ATOM 664 O O . HIS A 1 85 ? 1.798 18.036 8.953 1.00 59.69 85 HIS A O 1
ATOM 670 N N . GLU A 1 86 ? 0.818 16.426 10.172 1.00 60.38 86 GLU A N 1
ATOM 671 C CA . GLU A 1 86 ? 1.416 16.789 11.460 1.00 60.38 86 GLU A CA 1
ATOM 672 C C . GLU A 1 86 ? 1.904 15.499 12.121 1.00 60.38 86 GLU A C 1
ATOM 674 O O . GLU A 1 86 ? 1.347 15.001 13.102 1.00 60.38 86 GLU A O 1
ATOM 679 N N . ILE A 1 87 ? 2.908 14.894 11.491 1.00 61.44 87 ILE A N 1
ATOM 680 C CA . ILE A 1 87 ? 3.524 13.651 11.944 1.00 61.44 87 ILE A CA 1
ATOM 681 C C . ILE A 1 87 ? 4.866 14.006 12.569 1.00 61.44 87 ILE A C 1
ATOM 683 O O . ILE A 1 87 ? 5.737 14.577 11.917 1.00 61.44 87 ILE A O 1
ATOM 687 N N . ASN A 1 88 ? 5.034 13.671 13.847 1.00 64.00 88 ASN A N 1
ATOM 688 C CA . ASN A 1 88 ? 6.317 13.783 14.531 1.00 64.00 88 ASN A CA 1
ATOM 689 C C . ASN A 1 88 ? 6.848 12.373 14.846 1.00 64.00 88 ASN A C 1
ATOM 691 O O . ASN A 1 88 ? 6.326 11.726 15.755 1.00 64.00 88 ASN A O 1
ATOM 695 N N . PRO A 1 89 ? 7.890 11.888 14.156 1.00 61.19 89 PRO A N 1
ATOM 696 C CA . PRO A 1 89 ? 8.395 10.525 14.341 1.00 61.19 89 PRO A CA 1
ATOM 697 C C . PRO A 1 89 ? 8.874 10.264 15.772 1.00 61.19 89 PRO A C 1
ATOM 699 O O . PRO A 1 89 ? 8.732 9.163 16.292 1.00 61.19 89 PRO A O 1
ATOM 702 N N . SER A 1 90 ? 9.388 11.300 16.444 1.00 58.59 90 SER A N 1
ATOM 703 C CA . SER A 1 90 ? 9.921 11.195 17.808 1.00 58.59 90 SER A CA 1
ATOM 704 C C . SER A 1 90 ? 8.857 10.931 18.878 1.00 58.59 90 SER A C 1
ATOM 706 O O . SER A 1 90 ? 9.202 10.533 19.988 1.00 58.59 90 SER A O 1
ATOM 708 N N . THR A 1 91 ? 7.573 11.131 18.560 1.00 58.09 91 THR A N 1
ATOM 709 C CA . THR A 1 91 ? 6.462 10.892 19.492 1.00 58.09 91 THR A CA 1
ATOM 710 C C . THR A 1 91 ? 5.672 9.622 19.183 1.00 58.09 91 THR A C 1
ATOM 712 O O . THR A 1 91 ? 4.784 9.270 19.960 1.00 58.09 91 THR A O 1
ATOM 715 N N . LEU A 1 92 ? 6.013 8.890 18.111 1.00 59.19 92 LEU A N 1
ATOM 716 C CA . LEU A 1 92 ? 5.444 7.568 17.853 1.00 59.19 92 LEU A CA 1
ATOM 717 C C . LEU A 1 92 ? 6.057 6.541 18.815 1.00 59.19 92 LEU A C 1
ATOM 719 O O . LEU A 1 92 ? 7.115 5.963 18.572 1.00 59.19 92 LEU A O 1
ATOM 723 N N . ALA A 1 93 ? 5.357 6.260 19.915 1.00 54.50 93 ALA A N 1
ATOM 724 C CA . ALA A 1 93 ? 5.567 5.011 20.641 1.00 54.50 93 ALA A CA 1
ATOM 725 C C . ALA A 1 93 ? 5.329 3.829 19.680 1.00 54.50 93 ALA A C 1
ATOM 727 O O . ALA A 1 93 ? 4.335 3.841 18.950 1.00 54.50 93 ALA A O 1
ATOM 728 N N . ARG A 1 94 ? 6.224 2.824 19.680 1.00 55.66 94 ARG A N 1
ATOM 729 C CA . ARG A 1 94 ? 6.107 1.606 18.852 1.00 55.66 94 ARG A CA 1
ATOM 730 C C . ARG A 1 94 ? 4.675 1.085 18.899 1.00 55.66 94 ARG A C 1
ATOM 732 O O . ARG A 1 94 ? 4.210 0.616 19.938 1.00 55.66 94 ARG A O 1
ATOM 739 N N . SER A 1 95 ? 3.974 1.173 17.776 1.00 60.59 95 SER A N 1
ATOM 740 C CA . SER A 1 95 ? 2.632 0.621 17.687 1.00 60.59 95 SER A CA 1
ATOM 741 C C . SER A 1 95 ? 2.757 -0.904 17.651 1.00 60.59 95 SER A C 1
ATOM 743 O O . SER A 1 95 ? 3.434 -1.433 16.769 1.00 60.59 95 SER A O 1
ATOM 745 N N . ASN A 1 96 ? 2.100 -1.626 18.563 1.00 63.19 96 ASN A N 1
ATOM 746 C CA . ASN A 1 96 ? 2.019 -3.098 18.541 1.00 63.19 96 ASN A CA 1
ATOM 747 C C . ASN A 1 96 ? 1.058 -3.606 17.443 1.00 63.19 96 ASN A C 1
ATOM 749 O O . ASN A 1 96 ? 0.348 -4.593 17.628 1.00 63.19 96 ASN A O 1
ATOM 753 N N . ILE A 1 97 ? 0.977 -2.896 16.318 1.00 72.88 97 ILE A N 1
ATOM 754 C CA . ILE A 1 97 ? 0.062 -3.209 15.226 1.00 72.88 97 ILE A CA 1
ATOM 755 C C . ILE A 1 97 ? 0.730 -4.254 14.340 1.00 72.88 97 ILE A C 1
ATOM 757 O O . ILE A 1 97 ? 1.865 -4.085 13.900 1.00 72.88 97 ILE A O 1
ATOM 761 N N . SER A 1 98 ? -0.001 -5.329 14.057 1.00 77.62 98 SER A N 1
ATOM 762 C CA . SER A 1 98 ? 0.425 -6.411 13.161 1.00 77.62 98 SER A CA 1
ATOM 763 C C . SER A 1 98 ? 0.039 -6.130 11.702 1.00 77.62 98 SER A C 1
ATOM 765 O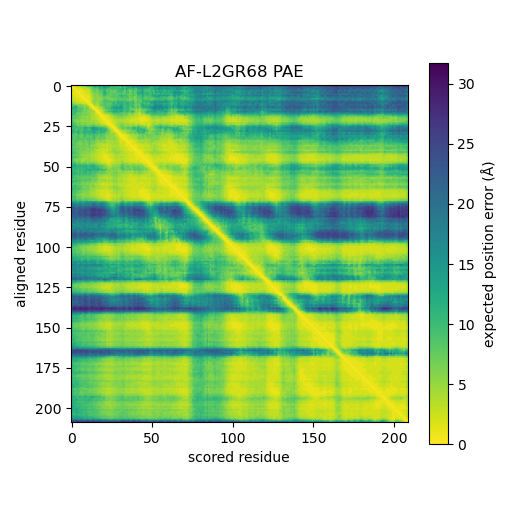 O . SER A 1 98 ? -0.569 -6.964 11.023 1.00 77.62 98 SER A O 1
ATOM 767 N N . LEU A 1 99 ? 0.363 -4.923 11.227 1.00 86.88 99 LEU A N 1
ATOM 768 C CA . LEU A 1 99 ? -0.014 -4.481 9.890 1.00 86.88 99 LEU A CA 1
ATOM 769 C C . LEU A 1 99 ? 0.760 -5.285 8.839 1.00 86.88 99 LEU A C 1
ATOM 771 O O . LEU A 1 99 ? 1.984 -5.279 8.822 1.00 86.88 99 LEU A O 1
ATOM 775 N N . LYS A 1 100 ? 0.037 -5.969 7.951 1.00 91.44 100 LYS A N 1
ATOM 776 C CA . LYS A 1 100 ? 0.618 -6.760 6.856 1.00 91.44 100 LYS A CA 1
ATOM 777 C C . LYS A 1 100 ? 0.576 -6.019 5.532 1.00 91.44 100 LYS A C 1
ATOM 779 O O . LYS A 1 100 ? 1.518 -6.104 4.758 1.00 91.44 100 LYS A O 1
ATOM 784 N N . VAL A 1 101 ? -0.521 -5.313 5.271 1.00 93.12 101 VAL A N 1
ATOM 785 C CA . VAL A 1 101 ? -0.777 -4.646 3.995 1.00 93.12 101 VAL A CA 1
ATOM 786 C C . VAL A 1 101 ? -1.076 -3.176 4.243 1.00 93.12 101 VAL A C 1
ATOM 788 O O . VAL A 1 101 ? -2.005 -2.843 4.985 1.00 93.12 101 VAL A O 1
ATOM 791 N N . LEU A 1 102 ? -0.330 -2.301 3.577 1.00 91.44 102 LEU A N 1
ATOM 792 C CA . LEU A 1 102 ? -0.602 -0.871 3.548 1.00 91.44 102 LEU A CA 1
ATOM 793 C C . LEU A 1 102 ? -0.907 -0.425 2.116 1.00 91.44 102 LEU A C 1
ATOM 795 O O . LEU A 1 102 ? -0.182 -0.768 1.187 1.00 91.44 102 LEU A O 1
ATOM 799 N N . VAL A 1 103 ? -1.971 0.359 1.945 1.00 91.88 103 VAL A N 1
ATOM 800 C CA . VAL A 1 103 ? -2.335 0.981 0.668 1.00 91.88 103 VAL A CA 1
ATOM 801 C C . VAL A 1 103 ? -2.373 2.498 0.833 1.00 91.88 103 VAL A C 1
ATOM 803 O O . VAL A 1 103 ? -3.172 3.003 1.627 1.00 91.88 103 VAL A O 1
ATOM 806 N N . ILE A 1 104 ? -1.532 3.213 0.084 1.00 87.94 104 ILE A N 1
ATOM 807 C CA . ILE A 1 104 ? -1.387 4.678 0.138 1.00 87.94 104 ILE A CA 1
ATOM 808 C C . ILE A 1 104 ? -1.360 5.290 -1.262 1.00 87.94 104 ILE A C 1
ATOM 810 O O . ILE A 1 104 ? -1.015 4.616 -2.228 1.00 87.94 104 ILE A O 1
ATOM 814 N N . ASP A 1 105 ? -1.689 6.574 -1.378 1.00 85.44 105 ASP A N 1
ATOM 815 C CA . ASP A 1 105 ? -1.350 7.358 -2.569 1.00 85.44 105 ASP A CA 1
ATOM 816 C C . ASP A 1 105 ? 0.132 7.779 -2.497 1.00 85.44 105 ASP A C 1
ATOM 818 O O . ASP A 1 105 ? 0.668 7.984 -1.404 1.00 85.44 105 ASP A O 1
ATOM 822 N N . ALA A 1 106 ? 0.810 7.916 -3.641 1.00 82.50 106 ALA A N 1
ATOM 823 C CA . ALA A 1 106 ? 2.253 8.180 -3.676 1.00 82.50 106 ALA A CA 1
ATOM 824 C C . ALA A 1 106 ? 2.669 9.461 -2.934 1.00 82.50 106 ALA A C 1
ATOM 826 O O . ALA A 1 106 ? 3.735 9.497 -2.324 1.00 82.50 106 ALA A O 1
ATOM 827 N N . GLN A 1 107 ? 1.800 10.476 -2.911 1.00 76.44 107 GLN A N 1
ATOM 828 C CA . GLN A 1 107 ? 2.009 11.715 -2.154 1.00 76.44 107 GLN A CA 1
ATOM 829 C C . GLN A 1 107 ? 2.264 11.486 -0.655 1.00 76.44 107 GLN A C 1
ATOM 831 O O . GLN A 1 107 ? 2.990 12.256 -0.037 1.00 76.44 107 GLN A O 1
ATOM 836 N N . PHE A 1 108 ? 1.715 10.415 -0.070 1.00 75.50 108 PHE A N 1
ATOM 837 C CA . PHE A 1 108 ? 1.893 10.122 1.351 1.00 75.50 108 PHE A CA 1
ATOM 838 C C . PHE A 1 108 ? 3.215 9.438 1.659 1.00 75.50 108 PHE A C 1
ATOM 840 O O . PHE A 1 108 ? 3.576 9.359 2.828 1.00 75.50 108 PHE A O 1
ATOM 847 N N . LEU A 1 109 ? 3.924 8.910 0.656 1.00 76.50 109 LEU A N 1
ATOM 848 C CA . LEU A 1 109 ? 5.129 8.119 0.889 1.00 76.50 109 LEU A CA 1
ATOM 849 C C . LEU A 1 109 ? 6.191 8.921 1.646 1.00 76.50 109 LEU A C 1
ATOM 851 O O . LEU A 1 109 ? 6.842 8.376 2.534 1.00 76.50 109 LEU A O 1
ATOM 855 N N . TYR A 1 110 ? 6.311 10.215 1.341 1.00 70.75 110 TYR A N 1
ATOM 856 C CA . TYR A 1 110 ? 7.222 11.121 2.033 1.00 70.75 110 TYR A CA 1
ATOM 857 C C . TYR A 1 110 ? 6.930 11.182 3.540 1.00 70.75 110 TYR A C 1
ATOM 859 O O . TYR A 1 110 ? 7.798 10.862 4.356 1.00 70.75 110 TYR A O 1
ATOM 867 N N . ASP A 1 111 ? 5.695 11.524 3.914 1.00 67.44 111 ASP A N 1
ATOM 868 C CA . ASP A 1 111 ? 5.300 11.675 5.317 1.00 67.44 111 ASP A CA 1
ATOM 869 C C . ASP A 1 111 ? 5.264 10.327 6.050 1.00 67.44 111 ASP A C 1
ATOM 871 O O . ASP A 1 111 ? 5.628 10.231 7.227 1.00 67.44 111 ASP A O 1
ATOM 875 N N . PHE A 1 112 ? 4.877 9.260 5.343 1.00 67.31 112 PHE A N 1
ATOM 876 C CA . PHE A 1 112 ? 4.784 7.918 5.905 1.00 67.31 112 PHE A CA 1
ATOM 877 C C . PHE A 1 112 ? 6.114 7.226 6.078 1.00 67.31 112 PHE A C 1
ATOM 879 O O . PHE A 1 112 ? 6.159 6.291 6.864 1.00 67.31 112 PHE A O 1
ATOM 886 N N . ASN A 1 113 ? 7.187 7.628 5.403 1.00 68.75 113 ASN A N 1
ATOM 887 C CA . ASN A 1 113 ? 8.429 6.875 5.512 1.00 68.75 113 ASN A CA 1
ATOM 888 C C . ASN A 1 113 ? 8.940 6.834 6.965 1.00 68.75 113 ASN A C 1
ATOM 890 O O . ASN A 1 113 ? 9.219 5.775 7.519 1.00 68.75 113 ASN A O 1
ATOM 894 N N . SER A 1 114 ? 8.892 7.974 7.652 1.00 65.56 114 SER A N 1
ATOM 895 C CA . SER A 1 114 ? 9.228 8.050 9.078 1.00 65.56 114 SER A CA 1
ATOM 896 C C . SER A 1 114 ? 8.334 7.173 9.981 1.00 65.56 114 SER A C 1
ATOM 898 O O . SER A 1 114 ? 8.798 6.588 10.964 1.00 65.56 114 SER A O 1
ATOM 900 N N . ILE A 1 115 ? 7.058 7.027 9.618 1.00 65.69 115 ILE A N 1
ATOM 901 C CA . ILE A 1 115 ? 6.087 6.162 10.297 1.00 65.69 115 ILE A CA 1
ATOM 902 C C . ILE A 1 115 ? 6.346 4.691 9.982 1.00 65.69 115 ILE A C 1
ATOM 904 O O . ILE A 1 115 ? 6.270 3.854 10.874 1.00 65.69 115 ILE A O 1
ATOM 908 N N . LEU A 1 116 ? 6.648 4.365 8.729 1.00 68.19 116 LEU A N 1
ATOM 909 C CA . LEU A 1 116 ? 6.903 3.008 8.255 1.00 68.19 116 LEU A CA 1
ATOM 910 C C . LEU A 1 116 ? 8.155 2.420 8.896 1.00 68.19 116 LEU A C 1
ATOM 912 O O . LEU A 1 116 ? 8.189 1.222 9.148 1.00 68.19 116 LEU A O 1
ATOM 916 N N . LEU A 1 117 ? 9.129 3.262 9.245 1.00 68.19 117 LEU A N 1
ATOM 917 C CA . LEU A 1 117 ? 10.266 2.871 10.080 1.00 68.19 117 LEU A CA 1
ATOM 918 C C . LEU A 1 117 ? 9.873 2.605 11.551 1.00 68.19 117 LEU A C 1
ATOM 920 O O . LEU A 1 117 ? 10.594 1.911 12.266 1.00 68.19 117 LEU A O 1
ATOM 924 N N . SER A 1 118 ? 8.741 3.145 12.018 1.00 62.66 118 SER A N 1
ATOM 925 C CA . SER A 1 118 ? 8.257 3.039 13.409 1.00 62.66 118 SER A CA 1
ATOM 926 C C . SER A 1 118 ? 7.217 1.930 13.634 1.00 62.66 118 SER A C 1
ATOM 928 O O . SER A 1 118 ? 7.003 1.502 14.774 1.00 62.66 118 SER A O 1
ATOM 930 N N . ILE A 1 119 ? 6.566 1.461 12.570 1.00 67.19 119 ILE A N 1
ATOM 931 C CA . ILE A 1 119 ? 5.645 0.317 12.576 1.00 67.19 119 ILE A CA 1
ATOM 932 C C . ILE A 1 119 ? 6.457 -0.941 12.212 1.00 67.19 119 ILE A C 1
ATOM 934 O O . ILE A 1 119 ? 7.383 -0.840 11.410 1.00 67.19 119 ILE A O 1
ATOM 938 N N . PRO A 1 120 ? 6.162 -2.131 12.774 1.00 66.56 120 PRO A N 1
ATOM 939 C CA . PRO A 1 120 ? 6.711 -3.377 12.242 1.00 66.56 120 PRO A CA 1
ATOM 940 C C . PRO A 1 120 ? 6.493 -3.431 10.725 1.00 66.56 120 PRO A C 1
ATOM 942 O O . PRO A 1 120 ? 5.363 -3.250 10.272 1.00 66.56 120 PRO A O 1
ATOM 945 N N . SER A 1 121 ? 7.572 -3.604 9.958 1.00 67.31 121 SER A N 1
ATOM 946 C CA . SER A 1 121 ? 7.545 -3.408 8.509 1.00 67.31 121 SER A CA 1
ATOM 947 C C . SER A 1 121 ? 6.413 -4.201 7.846 1.00 67.31 121 SER A C 1
ATOM 949 O O . SER A 1 121 ? 6.338 -5.416 8.058 1.00 67.31 121 SER A O 1
ATOM 951 N N . PRO A 1 122 ? 5.537 -3.554 7.053 1.00 81.06 122 PRO A N 1
ATOM 952 C CA . PRO A 1 122 ? 4.480 -4.267 6.354 1.00 81.06 122 PRO A CA 1
ATOM 953 C C . PRO A 1 122 ? 5.086 -5.270 5.367 1.00 81.06 122 PRO A C 1
ATOM 955 O O . PRO A 1 122 ? 6.096 -4.996 4.721 1.00 81.06 122 PRO A O 1
ATOM 958 N N . GLU A 1 123 ? 4.439 -6.425 5.223 1.00 91.50 123 GLU A N 1
ATOM 959 C CA . GLU A 1 123 ? 4.804 -7.430 4.216 1.00 91.50 123 GLU A CA 1
ATOM 960 C C . GLU A 1 123 ? 4.548 -6.880 2.803 1.00 91.50 123 GLU A C 1
ATOM 962 O O . GLU A 1 123 ? 5.355 -7.078 1.897 1.00 91.50 123 GLU A O 1
ATOM 967 N N . VAL A 1 124 ? 3.451 -6.136 2.630 1.00 94.81 124 VAL A N 1
ATOM 968 C CA . VAL A 1 124 ? 2.984 -5.638 1.336 1.00 94.81 124 VAL A CA 1
ATOM 969 C C . VAL A 1 124 ? 2.713 -4.138 1.389 1.00 94.81 124 VAL A C 1
ATOM 971 O O . VAL A 1 124 ? 1.944 -3.657 2.230 1.00 94.81 124 VAL A O 1
ATOM 974 N N . LEU A 1 125 ? 3.268 -3.407 0.425 1.00 93.69 125 LEU A N 1
ATOM 975 C CA . LEU A 1 125 ? 2.959 -2.002 0.185 1.00 93.69 125 LEU A CA 1
ATOM 976 C C . LEU A 1 125 ? 2.338 -1.848 -1.204 1.00 93.69 125 LEU A C 1
ATOM 978 O O . LEU A 1 125 ? 2.945 -2.196 -2.213 1.00 93.69 125 LEU A O 1
ATOM 982 N N . LYS A 1 126 ? 1.124 -1.299 -1.263 1.00 94.31 126 LYS A N 1
ATOM 983 C CA . LYS A 1 126 ? 0.484 -0.883 -2.511 1.00 94.31 126 LYS A CA 1
ATOM 984 C C . LYS A 1 126 ? 0.462 0.641 -2.582 1.00 94.31 126 LYS A C 1
ATOM 986 O O . LYS A 1 126 ? -0.139 1.294 -1.732 1.00 94.31 126 LYS A O 1
ATOM 991 N N . ILE A 1 127 ? 1.092 1.202 -3.603 1.00 92.00 127 ILE A N 1
ATOM 992 C CA . ILE A 1 127 ? 1.168 2.644 -3.828 1.00 92.00 127 ILE A CA 1
ATOM 993 C C . ILE A 1 127 ? 0.333 2.980 -5.050 1.00 92.00 127 ILE A C 1
ATOM 995 O O . ILE A 1 127 ? 0.582 2.451 -6.129 1.00 92.00 127 ILE A O 1
ATOM 999 N N . ARG A 1 128 ? -0.640 3.876 -4.912 1.00 90.12 128 ARG A N 1
ATOM 1000 C CA . ARG A 1 128 ? -1.311 4.450 -6.073 1.00 90.12 128 ARG A CA 1
ATOM 1001 C C . ARG A 1 128 ? -0.437 5.513 -6.705 1.00 90.12 128 ARG A C 1
ATOM 1003 O O . ARG A 1 128 ? -0.060 6.486 -6.054 1.00 90.12 128 ARG A O 1
ATOM 1010 N N . TYR A 1 129 ? -0.145 5.312 -7.980 1.00 87.19 129 TYR A N 1
ATOM 1011 C CA . TYR A 1 129 ? 0.625 6.231 -8.789 1.00 87.19 129 TYR A CA 1
ATOM 1012 C C . TYR A 1 129 ? -0.081 7.587 -8.902 1.00 87.19 129 TYR A C 1
ATOM 1014 O O . TYR A 1 129 ? -1.256 7.676 -9.267 1.00 87.19 129 TYR A O 1
ATOM 1022 N N . SER A 1 130 ? 0.659 8.651 -8.608 1.00 76.06 130 SER A N 1
ATOM 1023 C CA . SER A 1 130 ? 0.243 10.032 -8.830 1.00 76.06 130 SER A CA 1
ATOM 1024 C C . SER A 1 130 ? 1.468 10.856 -9.200 1.00 76.06 130 SER A C 1
ATOM 1026 O O . SER A 1 130 ? 2.438 10.870 -8.443 1.00 76.06 130 SER A O 1
ATOM 1028 N N . GLN A 1 131 ? 1.417 11.559 -10.328 1.00 67.44 131 GLN A N 1
ATOM 1029 C CA . GLN A 1 131 ? 2.430 12.552 -10.667 1.00 67.44 131 GLN A CA 1
ATOM 1030 C C . GLN A 1 131 ? 1.995 13.961 -10.272 1.00 67.44 131 GLN A C 1
ATOM 1032 O O . GLN A 1 131 ? 0.801 14.272 -10.367 1.00 67.44 131 GLN A O 1
ATOM 1037 N N . PRO A 1 132 ? 2.960 14.841 -9.959 1.00 60.41 132 PRO A N 1
ATOM 1038 C CA . PRO A 1 132 ? 4.371 14.557 -9.646 1.00 60.41 132 PRO A CA 1
ATOM 1039 C C . PRO A 1 132 ? 4.554 14.117 -8.177 1.00 60.41 132 PRO A C 1
ATOM 1041 O O . PRO A 1 132 ? 3.771 14.522 -7.317 1.00 60.41 132 PRO A O 1
ATOM 1044 N N . ILE A 1 133 ? 5.601 13.340 -7.861 1.00 61.38 133 ILE A N 1
ATOM 1045 C CA . ILE A 1 133 ? 6.056 13.204 -6.465 1.00 61.38 133 ILE A CA 1
ATOM 1046 C C . ILE A 1 133 ? 7.026 14.347 -6.172 1.00 61.38 133 ILE A C 1
ATOM 1048 O O . ILE A 1 133 ? 7.962 14.591 -6.928 1.00 61.38 133 ILE A O 1
ATOM 1052 N N . ASN A 1 134 ? 6.833 15.024 -5.044 1.00 60.03 134 ASN A N 1
ATOM 1053 C CA . ASN A 1 134 ? 7.836 15.935 -4.515 1.00 60.03 134 ASN A CA 1
ATOM 1054 C C . ASN A 1 134 ? 8.839 15.116 -3.685 1.00 60.03 134 ASN A C 1
ATOM 1056 O O . ASN A 1 134 ? 8.560 14.758 -2.541 1.00 60.03 134 ASN A O 1
ATOM 1060 N N . ILE A 1 135 ? 9.965 14.735 -4.288 1.00 60.34 135 ILE A N 1
ATOM 1061 C CA . ILE A 1 135 ? 10.970 13.888 -3.636 1.00 60.34 135 ILE A CA 1
ATOM 1062 C C . ILE A 1 135 ? 11.859 14.782 -2.787 1.00 60.34 135 ILE A C 1
ATOM 1064 O O . ILE A 1 135 ? 12.571 15.648 -3.297 1.00 60.34 135 ILE A O 1
ATOM 1068 N N . ASN A 1 136 ? 11.872 14.542 -1.482 1.00 59.59 136 ASN A N 1
ATOM 1069 C CA . ASN A 1 136 ? 12.908 15.112 -0.640 1.00 59.59 136 ASN A CA 1
ATOM 1070 C C . ASN A 1 136 ? 14.108 14.157 -0.618 1.00 59.59 136 ASN A C 1
ATOM 1072 O O . ASN A 1 136 ? 14.073 13.116 0.039 1.00 59.59 136 ASN A O 1
ATOM 1076 N N . LEU A 1 137 ? 15.160 14.527 -1.352 1.00 56.19 137 LEU A N 1
ATOM 1077 C CA . LEU A 1 137 ? 16.424 13.789 -1.441 1.00 56.19 137 LEU A CA 1
ATOM 1078 C C . LEU A 1 137 ? 17.304 13.947 -0.190 1.00 56.19 137 LEU A C 1
ATOM 1080 O O . LEU A 1 137 ? 18.378 13.343 -0.123 1.00 56.19 137 LEU A O 1
ATOM 1084 N N . GLN A 1 138 ? 16.898 14.751 0.804 1.00 52.91 138 GLN A N 1
ATOM 1085 C CA . GLN A 1 138 ? 17.655 14.900 2.046 1.00 52.91 138 GLN A CA 1
ATOM 1086 C C . GLN A 1 138 ? 17.531 13.646 2.922 1.00 52.91 138 GLN A C 1
ATOM 1088 O O . GLN A 1 138 ? 16.723 13.557 3.839 1.00 52.91 138 GLN A O 1
ATOM 1093 N N . ALA A 1 139 ? 18.419 12.703 2.610 1.00 49.66 139 ALA A N 1
ATOM 1094 C CA . ALA A 1 139 ? 19.082 11.774 3.511 1.00 49.66 139 ALA A CA 1
ATOM 1095 C C . ALA A 1 139 ? 18.167 10.955 4.429 1.00 49.66 139 ALA A C 1
ATOM 1097 O O . ALA A 1 139 ? 18.005 11.258 5.611 1.00 49.66 139 ALA A O 1
ATOM 1098 N N . GLN A 1 140 ? 17.708 9.813 3.922 1.00 60.84 140 GLN A N 1
ATOM 1099 C CA . GLN A 1 140 ? 17.364 8.697 4.794 1.00 60.84 140 GLN A CA 1
ATOM 1100 C C . GLN A 1 140 ? 18.462 7.638 4.752 1.00 60.84 140 GLN A C 1
ATOM 1102 O O . GLN A 1 140 ? 18.901 7.220 3.683 1.00 60.84 140 GLN A O 1
ATOM 1107 N N . ARG A 1 141 ? 18.947 7.254 5.938 1.00 63.69 141 ARG A N 1
ATOM 1108 C CA . ARG A 1 141 ? 19.929 6.172 6.103 1.00 63.69 141 ARG A CA 1
ATOM 1109 C C . ARG A 1 141 ? 19.276 4.792 6.053 1.00 63.69 141 ARG A C 1
ATOM 1111 O O . ARG A 1 141 ? 19.936 3.844 5.645 1.00 63.69 141 ARG A O 1
ATOM 1118 N N . ASP A 1 142 ? 17.998 4.711 6.415 1.00 77.31 142 ASP A N 1
ATOM 1119 C CA . ASP A 1 142 ? 17.256 3.462 6.534 1.00 77.31 142 ASP A CA 1
ATOM 1120 C C . ASP A 1 142 ? 16.162 3.399 5.467 1.00 77.31 142 ASP A C 1
ATOM 1122 O O . ASP A 1 142 ? 15.368 4.326 5.320 1.00 77.31 142 ASP A O 1
ATOM 1126 N N . LYS A 1 143 ? 16.140 2.302 4.707 1.00 84.62 143 LYS A N 1
ATOM 1127 C CA . LYS A 1 143 ? 15.103 2.018 3.713 1.00 84.62 143 LYS A CA 1
ATOM 1128 C C . LYS A 1 143 ? 14.050 1.089 4.301 1.00 84.62 143 LYS A C 1
ATOM 1130 O O . LYS A 1 143 ? 14.364 0.192 5.087 1.00 84.62 143 LYS A O 1
ATOM 1135 N N . ILE A 1 144 ? 12.808 1.257 3.866 1.00 85.50 144 ILE A N 1
ATOM 1136 C CA . ILE A 1 144 ? 11.707 0.363 4.215 1.00 85.50 144 ILE A CA 1
ATOM 1137 C C . ILE A 1 144 ? 11.976 -0.995 3.568 1.00 85.50 144 ILE A C 1
ATOM 1139 O O . ILE A 1 144 ? 12.125 -1.098 2.350 1.00 85.50 144 ILE A O 1
ATOM 1143 N N . ARG A 1 145 ? 12.019 -2.043 4.388 1.00 88.38 145 ARG A N 1
ATOM 1144 C CA . ARG A 1 145 ? 12.112 -3.433 3.930 1.00 88.38 145 ARG A CA 1
ATOM 1145 C C . ARG A 1 145 ? 10.714 -4.027 3.881 1.00 88.38 145 ARG A C 1
ATOM 1147 O O . ARG A 1 145 ? 9.991 -3.911 4.865 1.00 88.38 145 ARG A O 1
ATOM 1154 N N . LEU A 1 146 ? 10.343 -4.642 2.767 1.00 91.12 146 LEU A N 1
ATOM 1155 C CA . LEU A 1 146 ? 9.031 -5.260 2.557 1.00 91.12 146 LEU A CA 1
ATOM 1156 C C . LEU A 1 146 ? 9.154 -6.390 1.525 1.00 91.12 146 LEU A C 1
ATOM 1158 O O . LEU A 1 146 ? 10.146 -6.439 0.805 1.00 91.12 146 LEU A O 1
ATOM 1162 N N . GLN A 1 147 ? 8.179 -7.300 1.464 1.00 94.44 147 GLN A N 1
ATOM 1163 C CA . GLN A 1 147 ? 8.223 -8.465 0.568 1.00 94.44 147 GLN A CA 1
ATOM 1164 C C . GLN A 1 147 ? 7.619 -8.156 -0.805 1.00 94.44 147 GLN A C 1
ATOM 1166 O O . GLN A 1 147 ? 8.194 -8.528 -1.827 1.00 94.44 147 GLN A O 1
ATOM 1171 N N . GLU A 1 148 ? 6.478 -7.461 -0.853 1.00 96.38 148 GLU A N 1
ATOM 1172 C CA . GLU A 1 148 ? 5.773 -7.185 -2.111 1.00 96.38 148 GLU A CA 1
ATOM 1173 C C . GLU A 1 148 ? 5.425 -5.700 -2.287 1.00 96.38 148 GLU A C 1
ATOM 1175 O O . GLU A 1 148 ? 4.734 -5.101 -1.458 1.00 96.38 148 GLU A O 1
ATOM 1180 N N . LEU A 1 149 ? 5.854 -5.119 -3.410 1.00 96.06 149 LEU A N 1
ATOM 1181 C CA . LEU A 1 149 ? 5.521 -3.758 -3.827 1.00 96.06 149 LEU A CA 1
ATOM 1182 C C . LEU A 1 149 ? 4.579 -3.790 -5.034 1.00 96.06 149 LEU A C 1
ATOM 1184 O O . LEU A 1 149 ? 4.929 -4.289 -6.105 1.00 96.06 149 LEU A O 1
ATOM 1188 N N . PHE A 1 150 ? 3.396 -3.202 -4.876 1.00 96.94 150 PHE A N 1
ATOM 1189 C CA . PHE A 1 150 ? 2.422 -3.033 -5.951 1.00 96.94 150 PHE A CA 1
ATOM 1190 C C . PHE A 1 150 ? 2.244 -1.558 -6.290 1.00 96.94 150 PHE A C 1
ATOM 1192 O O . PHE A 1 150 ? 1.922 -0.756 -5.417 1.00 96.94 150 PHE A O 1
ATOM 1199 N N . ILE A 1 151 ? 2.386 -1.200 -7.560 1.00 95.25 151 ILE A N 1
ATOM 1200 C CA . ILE A 1 151 ? 2.161 0.163 -8.042 1.00 95.25 151 ILE A CA 1
ATOM 1201 C C . ILE A 1 151 ? 0.850 0.172 -8.822 1.00 95.25 151 ILE A C 1
ATOM 1203 O O . ILE A 1 151 ? 0.739 -0.459 -9.869 1.00 95.25 151 ILE A O 1
ATOM 1207 N N . GLU A 1 152 ? -0.162 0.845 -8.279 1.00 94.62 152 GLU A N 1
ATOM 1208 C CA . GLU A 1 152 ? -1.476 0.977 -8.904 1.00 94.62 152 GLU A CA 1
ATOM 1209 C C . GLU A 1 152 ? -1.486 2.116 -9.922 1.00 94.62 152 GLU A C 1
ATOM 1211 O O . GLU A 1 152 ? -1.325 3.277 -9.549 1.00 94.62 152 GLU A O 1
ATOM 1216 N N . CYS A 1 153 ? -1.705 1.777 -11.190 1.00 91.25 153 CYS A N 1
ATOM 1217 C CA . CYS A 1 153 ? -1.729 2.692 -12.331 1.00 91.25 153 CYS A CA 1
ATOM 1218 C C . CYS A 1 153 ? -2.845 2.311 -13.327 1.00 91.25 153 CYS A C 1
ATOM 1220 O O . CYS A 1 153 ? -3.569 1.329 -13.128 1.00 91.25 153 CYS A O 1
ATOM 1222 N N . SER A 1 154 ? -3.055 3.128 -14.365 1.00 91.00 154 SER A N 1
ATOM 1223 C CA . SER A 1 154 ? -4.051 2.839 -15.405 1.00 91.00 154 SER A CA 1
ATOM 1224 C C . SER A 1 154 ? -3.583 1.734 -16.358 1.00 91.00 154 SER A C 1
ATOM 1226 O O . SER A 1 154 ? -2.392 1.452 -16.486 1.00 91.00 154 SER A O 1
ATOM 1228 N N . ASP A 1 155 ? -4.531 1.127 -17.074 1.00 91.56 155 ASP A N 1
ATOM 1229 C CA . ASP A 1 155 ? -4.220 0.121 -18.096 1.00 91.56 155 ASP A CA 1
ATOM 1230 C C . ASP A 1 155 ? -3.323 0.666 -19.204 1.00 91.56 155 ASP A C 1
ATOM 1232 O O . ASP A 1 155 ? -2.396 -0.018 -19.638 1.00 91.56 155 ASP A O 1
ATOM 1236 N N . ASP A 1 156 ? -3.567 1.909 -19.612 1.00 90.56 156 ASP A N 1
ATOM 1237 C CA . ASP A 1 156 ? -2.772 2.596 -20.626 1.00 90.56 156 ASP A CA 1
ATOM 1238 C C . ASP A 1 156 ? -1.325 2.769 -20.160 1.00 90.56 156 ASP A C 1
ATOM 1240 O O . ASP A 1 156 ? -0.406 2.409 -20.890 1.00 90.56 156 ASP A O 1
ATOM 1244 N N . GLN A 1 157 ? -1.114 3.176 -18.903 1.00 90.62 157 GLN A N 1
ATOM 1245 C CA . GLN A 1 157 ? 0.223 3.313 -18.312 1.00 90.62 157 GLN A CA 1
ATOM 1246 C C . GLN A 1 157 ? 0.970 1.974 -18.258 1.00 90.62 157 GLN A C 1
ATOM 1248 O O . GLN A 1 157 ? 2.168 1.909 -18.535 1.00 90.62 157 GLN A O 1
ATOM 1253 N N . ILE A 1 158 ? 0.272 0.879 -17.939 1.00 92.44 158 ILE A N 1
ATOM 1254 C CA . ILE A 1 158 ? 0.861 -0.467 -17.965 1.00 92.44 158 ILE A CA 1
ATOM 1255 C C . ILE A 1 158 ? 1.241 -0.867 -19.396 1.00 92.44 158 ILE A C 1
ATOM 1257 O O . ILE A 1 158 ? 2.308 -1.444 -19.618 1.00 92.44 158 ILE A O 1
ATOM 1261 N N . ASN A 1 159 ? 0.384 -0.577 -20.374 1.00 91.38 159 ASN A N 1
ATOM 1262 C CA . ASN A 1 159 ? 0.631 -0.908 -21.776 1.00 91.38 159 ASN A CA 1
ATOM 1263 C C . ASN A 1 159 ? 1.792 -0.090 -22.362 1.00 91.38 159 ASN A C 1
ATOM 1265 O O . ASN A 1 159 ? 2.648 -0.657 -23.043 1.00 91.38 159 ASN A O 1
ATOM 1269 N N . GLU A 1 160 ? 1.872 1.201 -22.045 1.00 90.19 160 GLU A N 1
ATOM 1270 C CA . GLU A 1 160 ? 2.996 2.078 -22.394 1.00 90.19 160 GLU A CA 1
ATOM 1271 C C . GLU A 1 160 ? 4.311 1.563 -21.801 1.00 90.19 160 GLU A C 1
ATOM 1273 O O . GLU A 1 160 ? 5.313 1.440 -22.515 1.00 90.19 160 GLU A O 1
ATOM 1278 N N . TYR A 1 161 ? 4.288 1.152 -20.527 1.00 90.62 161 TYR A N 1
ATOM 1279 C CA . TYR A 1 161 ? 5.438 0.543 -19.862 1.00 90.62 161 TYR A CA 1
ATOM 1280 C C . TYR A 1 161 ? 5.895 -0.749 -20.553 1.00 90.62 161 TYR A C 1
ATOM 1282 O O . TYR A 1 161 ? 7.078 -0.899 -20.865 1.00 90.62 161 TYR A O 1
ATOM 1290 N N . LYS A 1 162 ? 4.965 -1.663 -20.875 1.00 89.88 162 LYS A N 1
ATOM 1291 C CA . LYS A 1 162 ? 5.262 -2.893 -21.640 1.00 89.88 162 LYS A CA 1
ATOM 1292 C C . LYS A 1 162 ? 5.880 -2.583 -23.004 1.00 89.88 162 LYS A C 1
ATOM 1294 O O . LYS A 1 162 ? 6.818 -3.262 -23.418 1.00 89.88 162 LYS A O 1
ATOM 1299 N N . ALA A 1 163 ? 5.351 -1.576 -23.697 1.00 88.38 163 ALA A N 1
ATOM 1300 C CA . ALA A 1 163 ? 5.810 -1.164 -25.020 1.00 88.38 163 ALA A CA 1
ATOM 1301 C C . ALA A 1 163 ? 7.134 -0.379 -24.990 1.00 88.38 163 ALA A C 1
ATOM 1303 O O . ALA A 1 163 ? 7.706 -0.130 -26.050 1.00 88.38 163 ALA A O 1
ATOM 1304 N N . ARG A 1 164 ? 7.622 0.015 -23.801 1.00 80.44 164 ARG A N 1
ATOM 1305 C CA . ARG A 1 164 ? 8.750 0.948 -23.608 1.00 80.44 164 ARG A CA 1
ATOM 1306 C C . ARG A 1 164 ? 8.575 2.269 -24.370 1.00 80.44 164 ARG A C 1
ATOM 1308 O O . ARG A 1 164 ? 9.553 2.918 -24.733 1.00 80.44 164 ARG A O 1
ATOM 1315 N N . SER A 1 165 ? 7.330 2.661 -24.617 1.00 66.19 165 SER A N 1
ATOM 1316 C CA . SER A 1 165 ? 6.970 3.877 -25.342 1.00 66.19 165 SER A CA 1
ATOM 1317 C C . SER A 1 165 ? 6.542 4.923 -24.325 1.00 66.19 165 SER A C 1
ATOM 1319 O O . SER A 1 165 ? 5.562 4.706 -23.627 1.00 66.19 165 SER A O 1
ATOM 1321 N N . HIS A 1 166 ? 7.278 6.033 -24.215 1.00 61.62 166 HIS A N 1
ATOM 1322 C CA . HIS A 1 166 ? 6.950 7.165 -23.330 1.00 61.62 166 HIS A CA 1
ATOM 1323 C C . HIS A 1 166 ? 6.795 6.844 -21.827 1.00 61.62 166 HIS A C 1
ATOM 1325 O O . HIS A 1 166 ? 6.357 7.691 -21.061 1.00 61.62 166 HIS A O 1
ATOM 1331 N N . ALA A 1 167 ? 7.253 5.676 -21.370 1.00 65.56 167 ALA A N 1
ATOM 1332 C CA . ALA A 1 167 ? 7.143 5.236 -19.977 1.00 65.56 167 ALA A CA 1
ATOM 1333 C C . ALA A 1 167 ? 8.154 5.883 -19.003 1.00 65.56 167 ALA A C 1
ATOM 1335 O O . ALA A 1 167 ? 8.321 5.379 -17.891 1.00 65.56 167 ALA A O 1
ATOM 1336 N N . PHE A 1 168 ? 8.842 6.957 -19.411 1.00 72.75 168 PHE A N 1
ATOM 1337 C CA . PHE A 1 168 ? 9.859 7.647 -18.600 1.00 72.75 168 PHE A CA 1
ATOM 1338 C C . PHE A 1 168 ? 9.297 8.021 -17.228 1.00 72.75 168 PHE A C 1
ATOM 1340 O O . PHE A 1 168 ? 9.847 7.662 -16.200 1.00 72.75 168 PHE A O 1
ATOM 1347 N N . ASP A 1 169 ? 8.087 8.554 -17.237 1.00 82.00 169 ASP A N 1
ATOM 1348 C CA . ASP A 1 169 ? 7.321 8.991 -16.080 1.00 82.00 169 ASP A CA 1
ATOM 1349 C C . ASP A 1 169 ? 7.035 7.910 -15.023 1.00 82.00 169 ASP A C 1
ATOM 1351 O O . ASP A 1 169 ? 6.905 8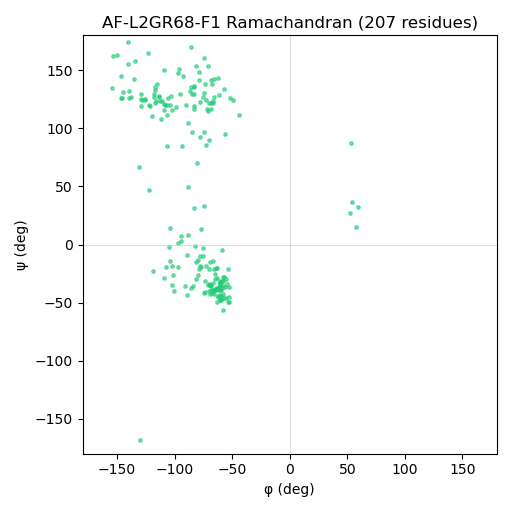.215 -13.833 1.00 82.00 169 ASP A O 1
ATOM 1355 N N . LEU A 1 170 ? 6.895 6.647 -15.436 1.00 87.44 170 LEU A N 1
ATOM 1356 C CA . LEU A 1 170 ? 6.680 5.522 -14.520 1.00 87.44 170 LEU A CA 1
ATOM 1357 C C . LEU A 1 170 ? 8.012 4.897 -14.096 1.00 87.44 170 LEU A C 1
ATOM 1359 O O . LEU A 1 170 ? 8.150 4.464 -12.956 1.00 87.44 170 LEU A O 1
ATOM 1363 N N . VAL A 1 171 ? 8.991 4.851 -15.004 1.00 88.88 171 VAL A N 1
ATOM 1364 C CA . VAL A 1 171 ? 10.348 4.375 -14.706 1.00 88.88 171 VAL A CA 1
ATOM 1365 C C . VAL A 1 171 ? 11.007 5.274 -13.666 1.00 88.88 171 VAL A C 1
ATOM 1367 O O . VAL A 1 171 ? 11.481 4.757 -12.657 1.00 88.88 171 VAL A O 1
ATOM 1370 N N . ASP A 1 172 ? 10.969 6.589 -13.871 1.00 86.81 172 ASP A N 1
ATOM 1371 C CA . ASP A 1 172 ? 11.527 7.589 -12.961 1.00 86.81 172 ASP A CA 1
ATOM 1372 C C . ASP A 1 172 ? 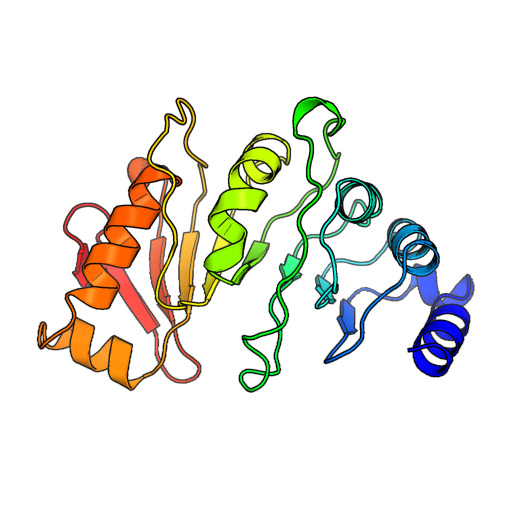10.856 7.473 -11.590 1.00 86.81 172 ASP A C 1
ATOM 1374 O O . ASP A 1 172 ? 11.527 7.298 -10.579 1.00 86.81 172 ASP A O 1
ATOM 1378 N N . PHE A 1 173 ? 9.523 7.375 -11.562 1.00 87.88 173 PHE A N 1
ATOM 1379 C CA . PHE A 1 173 ? 8.776 7.126 -10.331 1.00 87.88 173 PHE A CA 1
ATOM 1380 C C . PHE A 1 173 ? 9.241 5.864 -9.589 1.00 87.88 173 PHE A C 1
ATOM 1382 O O . PHE A 1 173 ? 9.428 5.894 -8.375 1.00 87.88 173 PHE A O 1
ATOM 1389 N N . ILE A 1 174 ? 9.429 4.738 -10.288 1.00 91.00 174 ILE A N 1
ATOM 1390 C CA . ILE A 1 174 ? 9.908 3.494 -9.664 1.00 91.00 174 ILE A CA 1
ATOM 1391 C C . ILE A 1 174 ? 11.331 3.674 -9.118 1.00 91.00 174 ILE A C 1
ATOM 1393 O O . ILE A 1 174 ? 11.644 3.160 -8.042 1.00 91.00 174 ILE A O 1
ATOM 1397 N N . GLN A 1 175 ? 12.189 4.409 -9.825 1.00 89.12 175 GLN A N 1
ATOM 1398 C CA . GLN A 1 175 ? 13.537 4.731 -9.354 1.00 89.12 175 GLN A CA 1
ATOM 1399 C C . GLN A 1 175 ? 13.498 5.619 -8.105 1.00 89.12 175 GLN A C 1
ATOM 1401 O O . GLN A 1 175 ? 14.241 5.368 -7.155 1.00 89.12 175 GLN A O 1
ATOM 1406 N N . ASP A 1 176 ? 12.577 6.576 -8.049 1.00 86.38 176 ASP A N 1
ATOM 1407 C CA . ASP A 1 176 ? 12.372 7.430 -6.880 1.00 86.38 176 ASP A CA 1
ATOM 1408 C C . ASP A 1 176 ? 11.901 6.621 -5.667 1.00 86.38 176 ASP A C 1
ATOM 1410 O O . ASP A 1 176 ? 12.351 6.848 -4.542 1.00 86.38 176 ASP A O 1
ATOM 1414 N N . LEU A 1 177 ? 11.058 5.603 -5.876 1.00 88.81 177 LEU A N 1
ATOM 1415 C CA . LEU A 1 177 ? 10.667 4.677 -4.808 1.00 88.81 177 LEU A CA 1
ATOM 1416 C C . LEU A 1 177 ? 11.865 3.919 -4.223 1.00 88.81 177 LEU A C 1
ATOM 1418 O O . LEU A 1 177 ? 11.876 3.645 -3.020 1.00 88.81 177 LEU A O 1
ATOM 1422 N N . ALA A 1 178 ? 12.887 3.616 -5.027 1.00 89.00 178 ALA A N 1
ATOM 1423 C CA . ALA A 1 178 ? 14.090 2.927 -4.561 1.00 89.00 178 ALA A CA 1
ATOM 1424 C C . ALA A 1 178 ? 14.926 3.774 -3.582 1.00 89.00 178 ALA A C 1
ATOM 1426 O O . ALA A 1 178 ? 15.796 3.232 -2.889 1.00 89.00 178 ALA A O 1
ATOM 1427 N N . VAL A 1 179 ? 14.669 5.084 -3.478 1.00 85.31 179 VAL A N 1
ATOM 1428 C CA . VAL A 1 179 ? 15.241 5.948 -2.429 1.00 85.31 179 VAL A CA 1
ATOM 1429 C C . VAL A 1 179 ? 14.670 5.586 -1.056 1.00 85.31 179 VAL A C 1
ATOM 1431 O O . VAL A 1 179 ? 15.396 5.613 -0.064 1.00 85.31 179 VAL A O 1
ATOM 1434 N N . TYR A 1 180 ? 13.396 5.197 -0.999 1.00 84.69 180 TYR A N 1
ATOM 1435 C CA . TYR A 1 180 ? 12.669 4.937 0.244 1.00 84.69 180 TYR A CA 1
ATOM 1436 C C . TYR A 1 180 ? 12.539 3.448 0.577 1.00 84.69 180 TYR A C 1
ATOM 1438 O O . TYR A 1 180 ? 12.424 3.090 1.747 1.00 84.69 180 TYR A O 1
ATOM 1446 N N . ILE A 1 181 ? 12.566 2.575 -0.430 1.00 89.06 181 ILE A N 1
ATOM 1447 C CA . ILE A 1 181 ? 12.301 1.140 -0.292 1.00 89.06 181 ILE A CA 1
ATOM 1448 C C . ILE A 1 181 ? 13.547 0.342 -0.678 1.00 89.06 181 ILE A C 1
ATOM 1450 O O . ILE A 1 181 ? 14.206 0.612 -1.684 1.00 89.06 181 ILE A O 1
ATOM 1454 N N . ASP A 1 182 ? 13.872 -0.667 0.124 1.00 91.12 182 ASP A N 1
ATOM 1455 C CA . ASP A 1 182 ? 14.949 -1.605 -0.166 1.00 91.12 182 ASP A CA 1
ATOM 1456 C C . ASP A 1 182 ? 14.490 -2.638 -1.200 1.00 91.12 182 ASP A C 1
ATOM 1458 O O . ASP A 1 182 ? 13.939 -3.689 -0.863 1.00 91.12 182 ASP A O 1
ATOM 1462 N N . PHE A 1 183 ? 14.750 -2.347 -2.473 1.00 94.00 183 PHE A N 1
ATOM 1463 C CA . PHE A 1 183 ? 14.384 -3.226 -3.585 1.00 94.00 183 PHE A CA 1
ATOM 1464 C C . PHE A 1 183 ? 15.086 -4.588 -3.537 1.00 94.00 183 PHE A C 1
ATOM 1466 O O . PHE A 1 183 ? 14.578 -5.543 -4.115 1.00 94.00 183 PHE A O 1
ATOM 1473 N N . THR A 1 184 ? 16.205 -4.715 -2.814 1.00 93.00 184 THR A N 1
ATOM 1474 C CA . THR A 1 184 ? 16.889 -6.008 -2.650 1.00 93.00 184 THR A CA 1
ATOM 1475 C C . THR A 1 184 ? 16.140 -6.957 -1.717 1.00 93.00 184 THR A C 1
ATOM 1477 O O . THR A 1 184 ? 16.372 -8.162 -1.751 1.00 93.00 184 THR A O 1
ATOM 1480 N N . SER A 1 185 ? 15.226 -6.421 -0.900 1.00 92.56 185 SER A N 1
ATOM 1481 C CA . SER A 1 185 ? 14.364 -7.202 -0.012 1.00 92.56 185 SER A CA 1
ATOM 1482 C C . SER A 1 185 ? 13.048 -7.649 -0.656 1.00 92.56 185 SER A C 1
ATOM 1484 O O . SER A 1 185 ? 12.346 -8.465 -0.061 1.00 92.56 185 SER A O 1
ATOM 1486 N N . LEU A 1 186 ? 12.727 -7.146 -1.856 1.00 94.94 186 LEU A N 1
ATOM 1487 C CA . LEU A 1 186 ? 11.483 -7.465 -2.551 1.00 94.94 186 LEU A CA 1
ATOM 1488 C C . LEU A 1 186 ? 11.532 -8.871 -3.151 1.00 94.94 186 LEU A C 1
ATOM 1490 O O . LEU A 1 186 ? 12.398 -9.191 -3.962 1.00 94.94 186 LEU A O 1
ATOM 1494 N N . GLU A 1 187 ? 10.527 -9.675 -2.828 1.00 95.38 187 GLU A N 1
ATOM 1495 C CA . GLU A 1 187 ? 10.207 -10.909 -3.547 1.00 95.38 187 GLU A CA 1
ATOM 1496 C C . GLU A 1 187 ? 9.398 -10.610 -4.816 1.00 95.38 187 GLU A C 1
ATOM 1498 O O . GLU A 1 187 ? 9.488 -11.336 -5.808 1.00 95.38 187 GLU A O 1
ATOM 1503 N N . ARG A 1 188 ? 8.600 -9.531 -4.802 1.00 95.88 188 ARG A N 1
ATOM 1504 C CA . ARG A 1 188 ? 7.763 -9.129 -5.937 1.00 95.88 188 ARG A CA 1
ATOM 1505 C C . ARG A 1 188 ? 7.656 -7.613 -6.070 1.00 95.88 188 ARG A C 1
ATOM 1507 O O . ARG A 1 188 ? 7.281 -6.920 -5.128 1.00 95.88 188 ARG A O 1
ATOM 1514 N N . LEU A 1 189 ? 7.883 -7.123 -7.285 1.00 97.06 189 LEU A N 1
ATOM 1515 C CA . LEU A 1 189 ? 7.502 -5.788 -7.736 1.00 97.06 189 LEU A CA 1
ATOM 1516 C C . LEU A 1 189 ? 6.519 -5.943 -8.896 1.00 97.06 189 LEU A C 1
ATOM 1518 O O . LEU A 1 189 ? 6.796 -6.689 -9.833 1.00 97.06 189 LEU A O 1
ATOM 1522 N N . ALA A 1 190 ? 5.372 -5.270 -8.852 1.00 96.88 190 ALA A N 1
ATOM 1523 C CA . ALA A 1 190 ? 4.417 -5.333 -9.952 1.00 96.88 190 ALA A CA 1
ATOM 1524 C C . ALA A 1 190 ? 3.646 -4.030 -10.170 1.00 96.88 190 ALA A C 1
ATOM 1526 O O . ALA A 1 190 ? 3.266 -3.343 -9.221 1.00 96.88 190 ALA A O 1
ATOM 1527 N N . LEU A 1 191 ? 3.353 -3.743 -11.438 1.00 95.75 191 LEU A N 1
ATOM 1528 C CA . LEU A 1 191 ? 2.319 -2.785 -11.820 1.00 95.75 191 LEU A CA 1
ATOM 1529 C C . LEU A 1 191 ? 0.974 -3.491 -11.786 1.00 95.75 191 LEU A C 1
ATOM 1531 O O . LEU A 1 191 ? 0.853 -4.621 -12.265 1.00 95.75 191 LEU A O 1
ATOM 1535 N N . VAL A 1 192 ? -0.034 -2.833 -11.232 1.00 96.00 192 VAL A N 1
ATOM 1536 C CA . VAL A 1 192 ? -1.380 -3.387 -11.113 1.00 96.00 192 VAL A CA 1
ATOM 1537 C C . VAL A 1 192 ? -2.418 -2.356 -11.515 1.00 96.00 192 VAL A C 1
ATOM 1539 O O . VAL A 1 192 ? -2.321 -1.178 -11.185 1.00 96.00 192 VAL A O 1
ATOM 1542 N N . SER A 1 193 ? -3.456 -2.820 -12.183 1.00 93.56 193 SER A N 1
ATOM 1543 C CA . SER A 1 193 ? -4.678 -2.074 -12.436 1.00 93.56 193 SER A CA 1
ATOM 1544 C C . SER A 1 193 ? -5.877 -2.934 -12.032 1.00 93.56 193 SER A C 1
ATOM 1546 O O . SER A 1 193 ? -5.739 -3.969 -11.375 1.00 93.56 193 SER A O 1
ATOM 1548 N N . ILE A 1 194 ? -7.079 -2.504 -12.411 1.00 89.12 194 ILE A N 1
ATOM 1549 C CA . ILE A 1 194 ? -8.295 -3.299 -12.220 1.00 89.12 194 ILE A CA 1
ATOM 1550 C C . ILE A 1 194 ? -8.301 -4.527 -13.143 1.00 89.12 194 ILE A C 1
ATOM 1552 O O . ILE A 1 194 ? -8.825 -5.569 -12.754 1.00 89.12 194 ILE A O 1
ATOM 1556 N N . SER A 1 195 ? -7.753 -4.411 -14.356 1.00 93.44 195 SER A N 1
ATOM 1557 C CA . SER A 1 195 ? -7.911 -5.423 -15.408 1.00 93.44 195 SER A CA 1
ATOM 1558 C C . SER A 1 195 ? -6.648 -6.246 -15.676 1.00 93.44 195 SER A C 1
ATOM 1560 O O . SER A 1 195 ? -6.745 -7.340 -16.234 1.00 93.44 195 SER A O 1
ATOM 1562 N N . GLN A 1 196 ? -5.470 -5.765 -15.270 1.00 94.75 196 GLN A N 1
ATOM 1563 C CA . GLN A 1 196 ? -4.204 -6.439 -15.538 1.00 94.75 196 GLN A CA 1
ATOM 1564 C C . GLN A 1 196 ? -3.153 -6.186 -14.459 1.00 94.75 196 GLN A C 1
ATOM 1566 O O . GLN A 1 196 ? -3.222 -5.251 -13.662 1.00 94.75 196 GLN A O 1
ATOM 1571 N N . SER A 1 197 ? -2.135 -7.040 -14.466 1.00 95.31 197 SER A N 1
ATOM 1572 C CA . SER A 1 197 ? -0.924 -6.865 -13.682 1.00 95.31 197 SER A CA 1
ATOM 1573 C C . SER A 1 197 ? 0.300 -7.290 -14.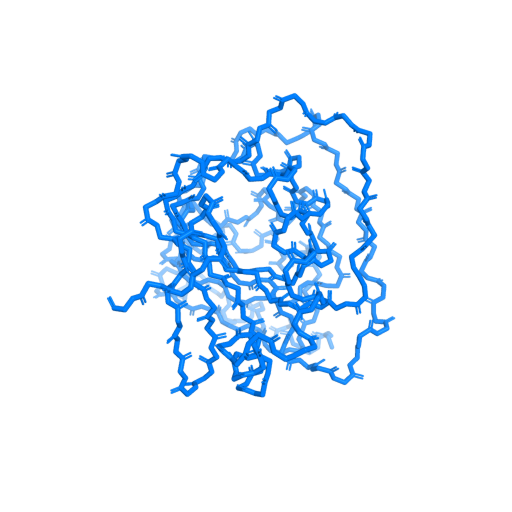481 1.00 95.31 197 SER A C 1
ATOM 1575 O O . SER A 1 197 ? 0.213 -8.076 -15.429 1.00 95.31 197 SER A O 1
ATOM 1577 N N . VAL A 1 198 ? 1.448 -6.730 -14.115 1.00 95.00 198 VAL A N 1
ATOM 1578 C CA . VAL A 1 198 ? 2.742 -7.025 -14.729 1.00 95.00 198 VAL A CA 1
ATOM 1579 C C . VAL A 1 198 ? 3.791 -7.087 -13.649 1.00 95.00 198 VAL A C 1
ATOM 1581 O O . VAL A 1 198 ? 3.945 -6.129 -12.898 1.00 95.00 198 VAL A O 1
ATOM 1584 N N . ILE A 1 199 ? 4.530 -8.189 -13.597 1.00 96.31 199 ILE A N 1
ATOM 1585 C CA . ILE A 1 199 ? 5.657 -8.335 -12.682 1.00 96.31 199 ILE A CA 1
ATOM 1586 C C . ILE A 1 199 ? 6.888 -7.690 -13.320 1.00 96.31 199 ILE A C 1
ATOM 1588 O O . ILE A 1 199 ? 7.155 -7.868 -14.511 1.00 96.31 199 ILE A O 1
ATOM 1592 N N . ILE A 1 200 ? 7.623 -6.931 -12.519 1.00 94.75 200 ILE A N 1
ATOM 1593 C CA . ILE A 1 200 ? 8.840 -6.230 -12.907 1.00 94.75 200 ILE A CA 1
ATOM 1594 C C . ILE A 1 200 ? 10.012 -6.815 -12.120 1.00 94.75 200 ILE A C 1
ATOM 1596 O O . ILE A 1 200 ? 9.919 -7.048 -10.916 1.00 94.75 200 ILE A O 1
ATOM 1600 N N . ASP A 1 201 ? 11.136 -7.000 -12.798 1.00 93.69 201 ASP A N 1
ATOM 1601 C CA . ASP A 1 201 ? 12.418 -7.268 -12.166 1.00 93.69 201 ASP A CA 1
ATOM 1602 C C . ASP A 1 201 ? 12.932 -5.993 -11.484 1.00 93.69 201 ASP A C 1
ATOM 1604 O O . ASP A 1 201 ? 13.193 -4.985 -12.141 1.00 93.69 201 ASP A O 1
ATOM 1608 N N . ALA A 1 202 ? 13.064 -6.022 -10.157 1.00 91.62 202 ALA A N 1
ATOM 1609 C CA . ALA A 1 202 ? 13.387 -4.835 -9.365 1.00 91.62 202 ALA A CA 1
ATOM 1610 C C . ALA A 1 202 ? 14.794 -4.265 -9.639 1.00 91.62 202 ALA A C 1
ATOM 1612 O O . ALA A 1 202 ? 15.032 -3.091 -9.365 1.00 91.62 202 ALA A O 1
ATOM 1613 N N . ALA A 1 203 ? 15.722 -5.061 -10.186 1.00 90.75 203 ALA A N 1
ATOM 1614 C CA . ALA A 1 203 ? 17.083 -4.616 -10.487 1.00 90.75 203 ALA A CA 1
ATOM 1615 C C . ALA A 1 203 ? 17.190 -3.948 -11.866 1.00 90.75 203 ALA A C 1
ATOM 1617 O O . ALA A 1 203 ? 17.936 -2.987 -12.042 1.00 90.75 203 ALA A O 1
ATOM 1618 N N . THR A 1 204 ? 16.456 -4.464 -12.849 1.00 91.81 204 THR A N 1
ATOM 1619 C CA . THR A 1 204 ? 16.539 -4.032 -14.252 1.00 91.81 204 THR A CA 1
ATOM 1620 C C . THR A 1 204 ? 15.369 -3.159 -14.685 1.00 91.81 204 THR A C 1
ATOM 1622 O O . THR A 1 204 ? 15.437 -2.536 -15.744 1.00 91.81 204 THR A O 1
ATOM 1625 N N . LEU A 1 205 ? 14.296 -3.125 -13.892 1.00 90.81 205 LEU A N 1
ATOM 1626 C CA . LEU A 1 205 ? 13.021 -2.495 -14.222 1.00 90.81 205 LEU A CA 1
ATOM 1627 C C . LEU A 1 205 ? 12.459 -3.002 -15.558 1.00 90.81 205 LEU A C 1
ATOM 1629 O O . LEU A 1 205 ? 11.900 -2.249 -16.353 1.00 90.81 205 LEU A O 1
ATOM 1633 N N . THR A 1 206 ? 12.647 -4.292 -15.836 1.00 91.19 206 THR A N 1
ATOM 1634 C CA . THR A 1 206 ? 12.103 -4.943 -17.030 1.00 91.19 206 THR A CA 1
ATOM 1635 C C . THR A 1 206 ? 10.971 -5.890 -16.665 1.00 91.19 206 THR A C 1
ATOM 1637 O O . THR A 1 206 ? 10.932 -6.448 -15.573 1.00 91.19 206 THR A O 1
ATOM 1640 N N . VAL A 1 207 ? 10.021 -6.061 -17.584 1.00 90.88 207 VAL A N 1
ATOM 1641 C CA . VAL A 1 207 ? 8.901 -6.986 -17.394 1.00 90.88 207 VAL A CA 1
ATOM 1642 C C . VAL A 1 207 ? 9.408 -8.428 -17.351 1.00 90.88 207 VAL A C 1
ATOM 1644 O O . VAL A 1 207 ? 10.068 -8.879 -18.290 1.00 90.88 207 VAL A O 1
ATOM 1647 N N . ILE A 1 208 ? 9.045 -9.153 -16.294 1.00 90.00 208 ILE A N 1
ATOM 1648 C CA . ILE A 1 208 ? 9.261 -10.597 -16.176 1.00 90.00 208 ILE A CA 1
ATOM 1649 C C . ILE A 1 208 ? 8.113 -11.305 -16.908 1.00 90.00 208 ILE A C 1
ATOM 1651 O O . ILE A 1 208 ? 6.946 -10.963 -16.709 1.00 90.00 208 ILE A O 1
ATOM 1655 N N . LYS A 1 209 ? 8.455 -12.248 -17.795 1.00 61.25 209 LYS A N 1
ATOM 1656 C CA . LYS A 1 209 ? 7.489 -13.088 -18.521 1.00 61.25 209 LYS A CA 1
ATOM 1657 C C . LYS A 1 209 ? 6.915 -14.188 -17.642 1.00 61.25 209 LYS A C 1
ATOM 1659 O O . LYS A 1 209 ? 7.705 -14.789 -16.885 1.00 61.25 209 LYS A O 1
#

Organism: Vavraia culicis (isolate floridensis) (NCBI:txid948595)

Secondary structure (DSSP, 8-state):
-HHHHHHHHHHTSHHHHTT--EEE-SS-PPPHHHHHHHTT-TT--EEE---SEEEHHHHHTS-TT--EEE---S-GGGTT---EEE--GGG---------EEEEEGGGHHHHHHHHTTSPPPSEEEEE--SPP----S--S-PBP-SEEEEE--HHHHHHHHHTSSTHHHHHHHHHHHHHB-GGG-SEEEEE-SS-EEEEETTTTEE--

Solvent-accessible surface area (backbone atoms only — not comparable to full-atom values): 11721 Å² total; per-residue (Å²): 95,72,70,57,54,52,49,47,56,63,59,59,30,79,81,43,24,69,66,41,40,66,48,76,44,80,97,44,59,68,53,74,74,59,37,57,53,41,40,63,21,61,47,22,30,36,43,33,38,30,60,60,54,60,36,55,67,53,63,72,17,51,21,52,53,25,31,32,45,30,53,45,74,85,65,80,88,56,82,78,68,79,58,55,75,62,69,57,64,92,72,60,69,73,53,82,40,60,37,36,34,41,32,37,42,45,76,48,50,70,74,41,47,58,47,50,75,51,35,58,60,34,45,29,44,35,34,33,69,56,86,82,69,87,79,80,83,81,76,73,93,74,52,50,53,35,38,35,42,38,38,37,46,55,68,65,58,54,50,27,47,75,67,67,49,85,31,59,74,58,52,53,51,54,56,57,46,52,70,51,32,38,59,88,53,42,81,41,36,29,45,33,42,96,88,54,71,46,44,35,40,75,90,76,73,40,78,58,132

Nearest PDB structures (foldseek):
  3ogk-assembly1_P  TM=4.067E-01  e=3.494E-03  Arabidopsis thaliana
  3ogl-assembly1_B  TM=3.789E-01  e=9.931E-03  Arabidopsis thaliana
  6pal-assembly1_A  TM=2.913E-01  e=4.575E-01  Bacteroides uniformis
  6pal-assembly1_B  TM=2.501E-01  e=7.278E-01  Bacteroides uniformis

Foldseek 3Di:
DVVVVVVLVVCLPPVNLAPDQEDADAPDADDLVSLLSQQSSQNHAYYHEAHLEDELSSVLNHHQNHAEYARDHPDPPCPVSPHDYDYDLVPNDQRNHNHAEYHEELQCLVVCLSVCVRYDQHQEYEYEDDPDHPQDLPDDPDARAYAEYEYEDDPVLVVCLLVVHPNCRVVVVLVSNVSRHVLVRYPWYWYDYPPDMFTADSVPRHTDD

Mean predicted aligned error: 8.83 Å